Protein AF-A0A2E8LKM9-F1 (afdb_monomer_lite)

Sequence (229 aa):
TLMIPAVTPLLGLGDGGPPSAEARLAAQHLYGSGSLLEVFAFNAERFVGDAADVRILSYAPFFLLGVVIGRSGLLTRLTAERPRLLRLRWRLLGWGLAVQAGALGLAVAVPVAREAAPTLLNVGNGVLGLFYACVLTLAVERVGHAWWTDRLAAVGRLALTNYLLQTVVVTTALYGYGLGWYGRVDFLSGLGLSVVIFAAQVVASHWWVTRWGSGPVERLWRRLAYGTS

Radius of gyration: 20.87 Å; chains: 1; bounding box: 46×49×49 Å

pLDDT: mean 83.59, std 16.24, range [23.22, 97.25]

Secondary structure (DSSP, 8-state):
--SSTTTGGGS--SSS-S--HHHHHHHHHHHHH--HHHHHHHHHHHHHHHHH-GGGGGGHHHHHHHHHHHHTTHHHHHHHTHHHHHHHHHHHHHHHHHHHHHHHHHHHH-GGGGTTHHHHHHHHHHHHHHHHHHHHHHHHHHH-S-HHHHHHHHHHHTHHHHHHHHHHHHHHHHSTTTT--TTTS-HHHHHHHHHHHHHHHHHHHHHHHH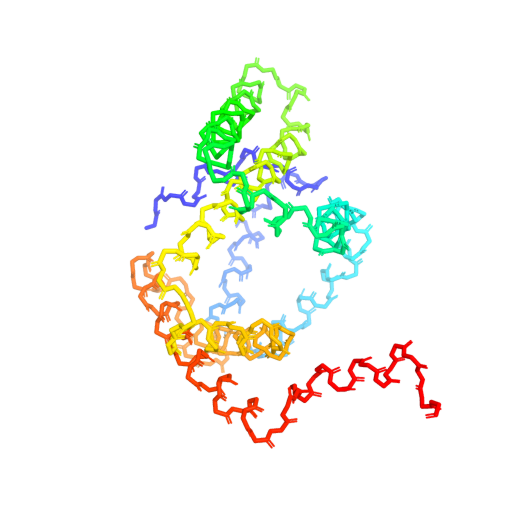HHSS-HHHHHHHHHHH---

Foldseek 3Di:
DPDPVVCVQLQPPDDDHPPPPVVVVVVLCCQQANAPVSPVVVVVVVCVVVVVPCVVVLCVVLVVVVVCCVVVCVLVVVVVVVVNLVVLLVVLVVVLVCLLVVLSVCVVPPVVSSNVSNSSNVVSVSSVVVSVVSVVSVVCVVVDPDPQVLLVVLCVLCVVVLVVVVCVVVSLCCGSNHVSCRVVADPVNVVVVVVVSVVVSSVVSSVCCVPPVHDPVVVVVCCVPVPDD

Structure (mmCIF, N/CA/C/O backbone):
data_AF-A0A2E8LKM9-F1
#
_entry.id   AF-A0A2E8LKM9-F1
#
loop_
_atom_site.group_PDB
_atom_site.id
_atom_site.type_symbol
_atom_site.label_atom_id
_atom_site.label_alt_id
_atom_site.label_comp_id
_atom_site.label_asym_id
_atom_site.label_entity_id
_atom_site.label_seq_id
_atom_site.pdbx_PDB_ins_code
_atom_site.Cartn_x
_atom_site.Cartn_y
_atom_site.Cartn_z
_atom_site.occupancy
_atom_site.B_iso_or_equiv
_atom_site.auth_seq_id
_atom_site.auth_comp_id
_atom_site.auth_asym_id
_atom_site.auth_atom_id
_atom_site.pdbx_PDB_model_num
ATOM 1 N N . THR A 1 1 ? 0.010 9.247 -21.298 1.00 36.41 1 THR A N 1
ATOM 2 C CA . THR A 1 1 ? 1.450 8.906 -21.370 1.00 36.41 1 THR A CA 1
ATOM 3 C C . THR A 1 1 ? 2.368 10.080 -21.003 1.00 36.41 1 THR A C 1
ATOM 5 O O . THR A 1 1 ? 3.402 10.237 -21.625 1.00 36.41 1 THR A O 1
ATOM 8 N N . LEU A 1 2 ? 2.055 10.914 -19.990 1.00 30.70 2 LEU A N 1
ATOM 9 C CA . LEU A 1 2 ? 2.827 12.160 -19.757 1.00 30.70 2 LEU A CA 1
ATOM 10 C C . LEU A 1 2 ? 3.250 12.490 -18.311 1.00 30.70 2 LEU A C 1
ATOM 12 O O . LEU A 1 2 ? 4.024 13.418 -18.138 1.00 30.70 2 LEU A O 1
ATOM 16 N N . MET A 1 3 ? 2.847 11.743 -17.277 1.00 23.22 3 MET A N 1
ATOM 17 C CA . MET A 1 3 ? 3.224 12.083 -15.883 1.00 23.22 3 MET A CA 1
ATOM 18 C C . MET A 1 3 ? 4.284 11.170 -15.248 1.00 23.22 3 MET A C 1
ATOM 20 O O . MET A 1 3 ? 4.939 11.567 -14.293 1.00 23.22 3 MET A O 1
ATOM 24 N N . ILE A 1 4 ? 4.516 9.973 -15.794 1.00 33.34 4 ILE A N 1
ATOM 25 C CA . ILE A 1 4 ? 5.574 9.071 -15.313 1.00 33.34 4 ILE A CA 1
ATOM 26 C C . ILE A 1 4 ? 6.981 9.457 -15.826 1.00 33.34 4 ILE A C 1
ATOM 28 O O . ILE A 1 4 ? 7.911 9.393 -15.024 1.00 33.34 4 ILE A O 1
ATOM 32 N N . PRO A 1 5 ? 7.196 9.928 -17.079 1.00 31.89 5 PRO A N 1
ATOM 33 C CA . PRO A 1 5 ? 8.557 10.138 -17.581 1.00 31.89 5 PRO A CA 1
ATOM 34 C C . PRO A 1 5 ? 9.278 11.361 -16.993 1.00 31.89 5 PRO A C 1
ATOM 36 O O . PRO A 1 5 ? 10.492 11.451 -17.139 1.00 31.89 5 PRO A O 1
ATOM 39 N N . ALA A 1 6 ? 8.580 12.275 -16.308 1.00 28.36 6 ALA A N 1
ATOM 40 C CA . ALA A 1 6 ? 9.197 13.469 -15.720 1.00 28.36 6 ALA A CA 1
ATOM 41 C C . ALA A 1 6 ? 9.840 13.219 -14.342 1.00 28.36 6 ALA A C 1
ATOM 43 O O . ALA A 1 6 ? 10.756 13.939 -13.958 1.00 28.36 6 ALA A O 1
ATOM 44 N N . VAL A 1 7 ? 9.400 12.191 -13.606 1.00 31.03 7 VAL A N 1
ATOM 45 C CA . VAL A 1 7 ? 9.893 11.914 -12.239 1.00 31.03 7 VAL A CA 1
ATOM 46 C C . VAL A 1 7 ? 10.944 10.800 -12.224 1.00 31.03 7 VAL A C 1
ATOM 48 O O . VAL A 1 7 ? 11.835 10.796 -11.379 1.00 31.03 7 VAL A O 1
ATOM 51 N N . THR A 1 8 ? 10.914 9.889 -13.202 1.00 37.81 8 THR A N 1
ATOM 52 C CA . THR A 1 8 ? 11.901 8.800 -13.322 1.00 37.81 8 THR A CA 1
ATOM 53 C C . THR A 1 8 ? 13.362 9.266 -13.457 1.00 37.81 8 THR A C 1
ATOM 55 O O . THR A 1 8 ? 14.220 8.608 -12.876 1.00 37.81 8 THR A O 1
ATOM 58 N N . PRO A 1 9 ? 13.692 10.377 -14.154 1.00 35.91 9 PRO A N 1
ATOM 59 C CA . PRO A 1 9 ? 15.070 10.871 -14.225 1.00 35.91 9 PRO A CA 1
ATOM 60 C C . PRO A 1 9 ? 15.572 11.444 -12.895 1.00 35.91 9 PRO A C 1
ATOM 62 O O . PRO A 1 9 ? 16.774 11.574 -12.701 1.00 35.91 9 PRO A O 1
ATOM 65 N N . LEU A 1 10 ? 14.658 11.808 -11.990 1.00 32.38 10 LEU A N 1
ATOM 66 C CA . LEU A 1 10 ? 14.975 12.545 -10.770 1.00 32.38 10 LEU A CA 1
ATOM 67 C C . LEU A 1 10 ? 15.219 11.641 -9.553 1.00 32.38 10 LEU A C 1
ATOM 69 O O . LEU A 1 10 ? 15.750 12.103 -8.550 1.00 32.38 10 LEU A O 1
ATOM 73 N N . LEU A 1 11 ? 14.812 10.369 -9.629 1.00 38.06 11 LEU A N 1
ATOM 74 C CA . LEU A 1 11 ? 14.822 9.443 -8.493 1.00 38.06 11 LEU A CA 1
ATOM 75 C C . LEU A 1 11 ? 16.011 8.481 -8.452 1.00 38.06 11 LEU A C 1
ATOM 77 O O . LEU A 1 11 ? 16.057 7.703 -7.508 1.00 38.06 11 LEU A O 1
ATOM 81 N N . GLY A 1 12 ? 16.943 8.543 -9.417 1.00 40.06 12 GLY A N 1
ATOM 82 C CA . GLY A 1 12 ? 18.284 7.930 -9.353 1.00 40.06 12 GLY A CA 1
ATOM 83 C C . GLY A 1 12 ? 18.392 6.661 -8.500 1.00 40.06 12 GLY A C 1
ATOM 84 O O . GLY A 1 12 ? 19.145 6.637 -7.531 1.00 40.06 12 GLY A O 1
ATOM 85 N N . LEU A 1 13 ? 17.581 5.639 -8.793 1.00 40.53 13 LEU A N 1
ATOM 86 C CA . LEU A 1 13 ? 17.562 4.412 -8.000 1.00 40.53 13 LEU A CA 1
ATOM 87 C C . LEU A 1 13 ? 18.707 3.504 -8.474 1.00 40.53 13 LEU A C 1
ATOM 89 O O . LEU A 1 13 ? 18.540 2.824 -9.479 1.00 40.53 13 LEU A O 1
ATOM 93 N N . GLY A 1 14 ? 19.814 3.515 -7.722 1.00 35.91 14 GLY A N 1
ATOM 94 C CA . GLY A 1 14 ? 20.882 2.502 -7.691 1.00 35.91 14 GLY A CA 1
ATOM 95 C C . GLY A 1 14 ? 21.823 2.470 -8.899 1.00 35.91 14 GLY A C 1
ATOM 96 O O . GLY A 1 14 ? 21.397 2.052 -9.964 1.00 35.91 14 GLY A O 1
ATOM 97 N N . ASP A 1 15 ? 23.080 2.887 -8.686 1.00 36.41 15 ASP A N 1
ATOM 98 C CA . ASP A 1 15 ? 24.385 2.679 -9.371 1.00 36.41 15 ASP A CA 1
ATOM 99 C C . ASP A 1 15 ? 24.516 2.489 -10.900 1.00 36.41 15 ASP A C 1
ATOM 101 O O . ASP A 1 15 ? 25.623 2.537 -11.435 1.00 36.41 15 ASP A O 1
ATOM 105 N N . GLY A 1 16 ? 23.438 2.357 -11.657 1.00 38.91 16 GLY A N 1
ATOM 106 C CA . GLY A 1 16 ? 23.409 2.490 -13.101 1.00 38.91 16 GLY A CA 1
ATOM 107 C C . GLY A 1 16 ? 22.715 3.796 -13.440 1.00 38.91 16 GLY A C 1
ATOM 108 O O . GLY A 1 16 ? 21.622 4.075 -12.946 1.00 38.91 16 GLY A O 1
ATOM 109 N N . GLY A 1 17 ? 23.304 4.594 -14.331 1.00 40.88 17 GLY A N 1
ATOM 110 C CA . GLY A 1 17 ? 22.544 5.631 -15.029 1.00 40.88 17 GLY A CA 1
ATOM 111 C C . GLY A 1 17 ? 21.214 5.072 -15.568 1.00 40.88 17 GLY A C 1
ATOM 112 O O . GLY A 1 17 ? 21.046 3.850 -15.642 1.00 40.88 17 GLY A O 1
ATOM 113 N N . PRO A 1 18 ? 20.251 5.936 -15.946 1.00 49.53 18 PRO A N 1
ATOM 114 C CA . PRO A 1 18 ? 18.959 5.477 -16.449 1.00 49.53 18 PRO A CA 1
ATOM 115 C C . PRO A 1 18 ? 19.195 4.349 -17.460 1.00 49.53 18 PRO A C 1
ATOM 117 O O . PRO A 1 18 ? 20.047 4.537 -18.335 1.00 49.53 18 PRO A O 1
ATOM 120 N N . PRO A 1 19 ? 18.522 3.185 -17.324 1.00 57.41 19 PRO A N 1
ATOM 121 C CA . PRO A 1 19 ? 18.774 2.040 -18.189 1.00 57.41 19 PRO A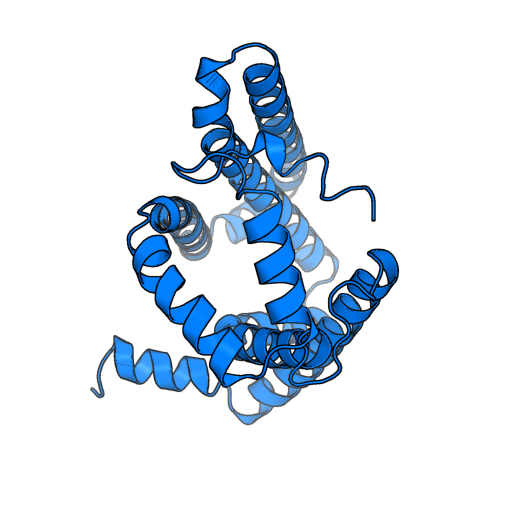 CA 1
ATOM 122 C C . PRO A 1 19 ? 18.816 2.526 -19.632 1.00 57.41 19 PRO A C 1
ATOM 124 O O . PRO A 1 19 ? 17.980 3.361 -20.009 1.00 57.41 19 PRO A O 1
ATOM 127 N N . SER A 1 20 ? 19.816 2.068 -20.395 1.00 66.56 20 SER A N 1
ATOM 128 C CA . SER A 1 20 ? 20.002 2.503 -21.780 1.00 66.56 20 SER A CA 1
ATOM 129 C C . SER A 1 20 ? 18.659 2.445 -22.509 1.00 66.56 20 SER A C 1
ATOM 131 O O . SER A 1 20 ? 17.806 1.604 -22.201 1.00 66.56 20 SER A O 1
ATOM 133 N N . ALA A 1 21 ? 18.420 3.370 -23.441 1.00 71.44 21 ALA A N 1
ATOM 134 C CA . ALA A 1 21 ? 17.157 3.399 -24.181 1.00 71.44 21 ALA A CA 1
ATOM 135 C C . ALA A 1 21 ? 16.821 2.006 -24.753 1.00 71.44 21 ALA A C 1
ATOM 137 O O . ALA A 1 21 ? 15.680 1.559 -24.672 1.00 71.44 21 ALA A O 1
ATOM 138 N N . GLU A 1 22 ? 17.849 1.278 -25.186 1.00 73.19 22 GLU A N 1
ATOM 139 C CA . GLU A 1 22 ? 17.794 -0.120 -25.611 1.00 73.19 22 GLU A CA 1
ATOM 140 C C . GLU A 1 22 ? 17.322 -1.082 -24.512 1.00 73.19 22 GLU A C 1
ATOM 142 O O . GLU A 1 22 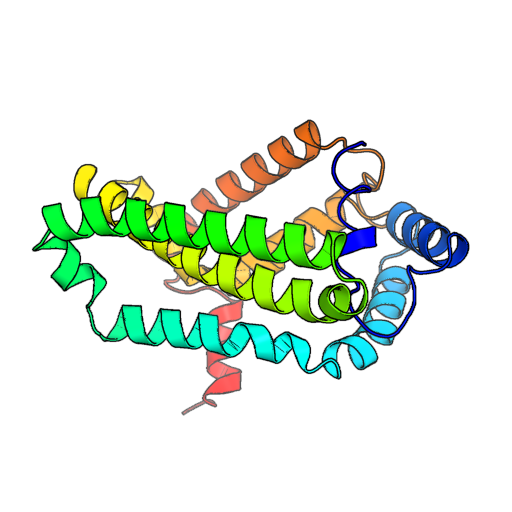? 16.390 -1.845 -24.742 1.00 73.19 22 GLU A O 1
ATOM 147 N N . ALA A 1 23 ? 17.881 -1.022 -23.298 1.00 73.50 23 ALA A N 1
ATOM 148 C CA . ALA A 1 23 ? 17.447 -1.867 -22.183 1.00 73.50 23 ALA A CA 1
ATOM 149 C C . ALA A 1 23 ? 15.981 -1.608 -21.787 1.00 73.50 23 ALA A C 1
ATOM 151 O O . ALA A 1 23 ? 15.254 -2.538 -21.429 1.00 73.50 23 ALA A O 1
ATOM 152 N N . ARG A 1 24 ? 15.518 -0.353 -21.881 1.00 74.44 24 ARG A N 1
ATOM 153 C CA . ARG A 1 24 ? 14.112 0.009 -21.618 1.00 74.44 24 ARG A CA 1
ATOM 154 C C . ARG A 1 24 ? 13.186 -0.544 -22.696 1.00 74.44 24 ARG A C 1
ATOM 156 O O . ARG A 1 24 ? 12.136 -1.084 -22.359 1.00 74.44 24 ARG A O 1
ATOM 163 N N . LEU A 1 25 ? 13.579 -0.438 -23.963 1.00 77.44 25 LEU A N 1
ATOM 164 C CA . LEU A 1 25 ? 12.824 -0.978 -25.095 1.00 77.44 25 LEU A CA 1
ATOM 165 C C . LEU A 1 25 ? 12.770 -2.509 -25.057 1.00 77.44 25 LEU A C 1
ATOM 167 O O . LEU A 1 25 ? 11.698 -3.082 -25.236 1.00 77.44 25 LEU A O 1
ATOM 171 N N . ALA A 1 26 ? 13.887 -3.168 -24.741 1.00 81.06 26 ALA A N 1
ATOM 172 C CA . ALA A 1 26 ? 13.950 -4.618 -24.578 1.00 81.06 26 ALA A CA 1
ATOM 173 C C . ALA A 1 26 ? 13.018 -5.102 -23.455 1.00 81.06 26 ALA A C 1
ATOM 175 O O . ALA A 1 26 ? 12.239 -6.030 -23.660 1.00 81.06 26 ALA A O 1
ATOM 176 N N . ALA A 1 27 ? 13.020 -4.427 -22.299 1.00 81.12 27 ALA A N 1
ATOM 177 C CA . ALA A 1 27 ? 12.107 -4.745 -21.202 1.00 81.12 27 ALA A CA 1
ATOM 178 C C . ALA A 1 27 ? 10.635 -4.513 -21.584 1.00 81.12 27 ALA A C 1
ATOM 180 O O . ALA A 1 27 ? 9.781 -5.342 -21.281 1.00 81.12 27 ALA A O 1
ATOM 181 N N . GLN A 1 28 ? 10.321 -3.412 -22.275 1.00 83.50 28 GLN A N 1
ATOM 182 C CA . GLN A 1 28 ? 8.957 -3.142 -22.743 1.00 83.50 28 GLN A CA 1
ATOM 183 C C . GLN A 1 28 ? 8.465 -4.205 -23.729 1.00 83.50 28 GLN A C 1
ATOM 185 O O . GLN A 1 28 ? 7.320 -4.646 -23.631 1.00 83.50 28 GLN A O 1
ATOM 190 N N . HIS A 1 29 ? 9.327 -4.634 -24.652 1.00 85.62 29 HIS A N 1
ATOM 191 C CA . HIS A 1 29 ? 9.009 -5.688 -25.609 1.00 85.62 29 HIS A CA 1
ATOM 192 C C . HIS A 1 29 ? 8.776 -7.029 -24.900 1.00 85.62 29 HIS A C 1
ATOM 194 O O . HIS A 1 29 ? 7.767 -7.692 -25.156 1.00 85.62 29 HIS A O 1
ATOM 200 N N . LEU A 1 30 ? 9.646 -7.376 -23.947 1.00 89.12 30 LEU A N 1
ATOM 201 C CA . LEU A 1 30 ? 9.518 -8.583 -23.138 1.00 89.12 30 LEU A CA 1
ATOM 202 C C . LEU A 1 30 ? 8.213 -8.597 -22.332 1.00 89.12 30 LEU A C 1
ATOM 204 O O . LEU A 1 30 ? 7.475 -9.573 -22.382 1.00 89.12 30 LEU A O 1
ATOM 208 N N . TYR A 1 31 ? 7.872 -7.514 -21.630 1.00 88.25 31 TYR A N 1
ATOM 209 C CA . TYR A 1 31 ? 6.611 -7.460 -20.886 1.00 88.25 31 TYR A CA 1
ATOM 210 C C . TYR A 1 31 ? 5.383 -7.445 -21.801 1.00 88.25 31 TYR A C 1
ATOM 212 O O . TYR A 1 31 ? 4.342 -7.977 -21.424 1.00 88.25 31 TYR A O 1
ATOM 220 N N . GLY A 1 32 ? 5.482 -6.859 -22.996 1.00 88.44 32 GLY A N 1
ATOM 221 C CA . GLY A 1 32 ? 4.365 -6.763 -23.936 1.00 88.44 32 GLY A CA 1
ATOM 222 C C . GLY A 1 32 ? 4.079 -8.030 -24.741 1.00 88.44 32 GLY A C 1
ATOM 223 O O . GLY A 1 32 ? 2.933 -8.237 -25.133 1.00 88.44 32 GLY A O 1
ATOM 224 N N . SER A 1 33 ? 5.085 -8.869 -24.991 1.00 89.81 33 SER A N 1
ATOM 225 C CA . SER A 1 33 ? 4.969 -10.011 -25.917 1.00 89.81 33 SER A CA 1
ATOM 226 C C . SER A 1 33 ? 5.623 -11.306 -25.436 1.00 89.81 33 SER A C 1
ATOM 228 O O . SER A 1 33 ? 5.382 -12.357 -26.023 1.00 89.81 33 SER A O 1
ATOM 230 N N . GLY A 1 34 ? 6.427 -11.244 -24.375 1.00 90.88 34 GLY A N 1
ATOM 231 C CA . GLY A 1 34 ? 7.143 -12.393 -23.846 1.00 90.88 34 GLY A CA 1
ATOM 232 C C . GLY A 1 34 ? 6.224 -13.412 -23.183 1.00 90.88 34 GLY A C 1
ATOM 233 O O . GLY A 1 34 ? 5.165 -13.093 -22.630 1.00 90.88 34 GLY A O 1
ATOM 234 N N . SER A 1 35 ? 6.677 -14.657 -23.210 1.00 93.44 35 SER A N 1
ATOM 235 C CA . SER A 1 35 ? 6.081 -15.767 -22.480 1.00 93.44 35 SER A CA 1
ATOM 236 C C . SER A 1 35 ? 6.276 -15.616 -20.968 1.00 93.44 35 SER A C 1
ATOM 238 O O . SER A 1 35 ? 7.137 -14.878 -20.480 1.00 93.44 35 SER A O 1
ATOM 240 N N . LEU A 1 36 ? 5.484 -16.363 -20.193 1.00 91.44 36 LEU A N 1
ATOM 241 C CA . LEU A 1 36 ? 5.584 -16.363 -18.733 1.00 91.44 36 LEU A CA 1
ATOM 242 C C . LEU A 1 36 ? 6.995 -16.734 -18.264 1.00 91.44 36 LEU A C 1
ATOM 244 O O . LEU A 1 36 ? 7.515 -16.098 -17.349 1.00 91.44 36 LEU A O 1
ATOM 248 N N . LEU A 1 37 ? 7.614 -17.735 -18.897 1.00 93.19 37 LEU A N 1
ATOM 249 C CA . LEU A 1 37 ? 8.938 -18.213 -18.513 1.00 93.19 37 LEU A CA 1
ATOM 250 C C . LEU A 1 37 ? 10.025 -17.174 -18.801 1.00 93.19 37 LEU A C 1
ATOM 252 O O . LEU A 1 37 ? 10.901 -16.983 -17.966 1.00 93.19 37 LEU A O 1
ATOM 256 N N . GLU A 1 38 ? 9.947 -16.471 -19.931 1.00 90.31 38 GLU A N 1
ATOM 257 C CA . GLU A 1 38 ? 10.909 -15.416 -20.273 1.00 90.31 38 GLU A CA 1
ATOM 258 C C . GLU A 1 38 ? 10.803 -14.233 -19.305 1.00 90.31 38 GLU A C 1
ATOM 260 O O . GLU A 1 38 ? 11.815 -13.752 -18.798 1.00 90.31 38 GLU A O 1
ATOM 265 N N . VAL A 1 39 ? 9.579 -13.804 -18.975 1.00 89.50 39 VAL A N 1
ATOM 266 C CA . VAL A 1 39 ? 9.351 -12.748 -17.978 1.00 89.50 39 VAL A CA 1
ATOM 267 C C . VAL A 1 39 ? 9.826 -13.188 -16.591 1.00 89.50 39 VAL A C 1
ATOM 269 O O . VAL A 1 39 ? 10.422 -12.398 -15.858 1.00 89.50 39 VAL A O 1
ATOM 272 N N . PHE A 1 40 ? 9.573 -14.441 -16.211 1.00 89.56 40 PHE A N 1
ATOM 273 C CA . PHE A 1 40 ? 10.026 -14.980 -14.933 1.00 89.56 40 PHE A CA 1
ATOM 274 C C . PHE A 1 40 ? 11.552 -15.053 -14.858 1.00 89.56 40 PHE A C 1
ATOM 276 O O . PHE A 1 40 ? 12.118 -14.573 -13.882 1.00 89.56 40 PHE A O 1
ATOM 283 N N . ALA A 1 41 ? 12.216 -15.593 -15.882 1.00 87.81 41 ALA A N 1
ATOM 284 C CA . ALA A 1 41 ? 13.672 -15.696 -15.942 1.00 87.81 41 ALA A CA 1
ATOM 285 C C . ALA A 1 41 ? 14.333 -14.313 -15.865 1.00 87.81 41 ALA A C 1
ATOM 287 O O . ALA A 1 41 ? 15.224 -14.102 -15.045 1.00 87.81 41 ALA A O 1
ATOM 288 N N . PHE A 1 42 ? 13.819 -13.349 -16.632 1.00 85.44 42 PHE A N 1
ATOM 289 C CA . PHE A 1 42 ? 14.284 -11.963 -16.606 1.00 85.44 42 PHE A CA 1
ATOM 290 C C . PHE A 1 42 ? 14.147 -11.308 -15.225 1.00 85.44 42 PHE A C 1
ATOM 292 O O . PHE A 1 42 ? 15.047 -10.595 -14.776 1.00 85.44 42 PHE A O 1
ATOM 299 N N . ASN A 1 43 ? 13.027 -11.547 -14.537 1.00 85.31 43 ASN A N 1
ATOM 300 C CA . ASN A 1 43 ? 12.814 -11.035 -13.184 1.00 85.31 43 ASN A CA 1
ATOM 301 C C . ASN A 1 43 ? 13.674 -11.764 -12.149 1.00 85.31 43 ASN A C 1
ATOM 303 O O . ASN A 1 43 ? 14.157 -11.126 -11.224 1.00 85.31 43 ASN A O 1
ATOM 307 N N . ALA A 1 44 ? 13.876 -13.075 -12.288 1.00 84.56 44 ALA A N 1
ATOM 308 C CA . ALA A 1 44 ? 14.671 -13.878 -11.363 1.00 84.56 44 ALA A CA 1
ATOM 309 C C . ALA A 1 44 ? 16.158 -13.495 -11.401 1.00 84.56 44 ALA A C 1
ATOM 311 O O . ALA A 1 44 ? 16.787 -13.380 -10.352 1.00 84.56 44 ALA A O 1
ATOM 312 N N . GLU A 1 45 ? 16.700 -13.239 -12.594 1.00 81.75 45 GLU A N 1
ATOM 313 C CA . GLU A 1 45 ? 18.075 -12.765 -12.772 1.00 81.75 45 GLU A CA 1
ATOM 314 C C . GLU A 1 45 ? 18.293 -11.408 -12.087 1.00 81.75 45 GLU A C 1
ATOM 316 O O . GLU A 1 45 ? 19.269 -11.216 -11.361 1.00 81.75 45 GLU A O 1
ATOM 321 N N . ARG A 1 46 ? 17.334 -10.485 -12.238 1.00 76.00 46 ARG A N 1
ATOM 322 C CA . ARG A 1 46 ? 17.360 -9.183 -11.555 1.00 76.00 46 ARG A CA 1
ATOM 323 C C . ARG A 1 46 ? 17.119 -9.280 -10.059 1.00 76.00 46 ARG A C 1
ATOM 325 O O . ARG A 1 46 ? 17.733 -8.535 -9.305 1.00 76.00 46 ARG A O 1
ATOM 332 N N . PHE A 1 47 ? 16.268 -10.207 -9.626 1.00 74.81 47 PHE A N 1
ATOM 333 C CA . PHE A 1 47 ? 15.890 -10.344 -8.227 1.00 74.81 47 PHE A CA 1
ATOM 334 C C . PHE A 1 47 ? 17.103 -10.555 -7.325 1.00 74.81 47 PHE A C 1
ATOM 336 O O . PHE A 1 47 ? 17.121 -10.016 -6.232 1.00 74.81 47 PHE A O 1
ATOM 343 N N . VAL A 1 48 ? 18.131 -11.289 -7.762 1.00 67.81 48 VAL A N 1
ATOM 344 C CA . VAL A 1 48 ? 19.343 -11.496 -6.949 1.00 67.81 48 VAL A CA 1
ATOM 345 C C . VAL A 1 48 ? 20.108 -10.185 -6.733 1.00 67.81 48 VAL A C 1
ATOM 347 O O . VAL A 1 48 ? 20.553 -9.920 -5.618 1.00 67.81 48 VAL A O 1
ATOM 350 N N . GLY A 1 49 ? 20.222 -9.348 -7.769 1.00 67.06 49 GLY A N 1
ATOM 351 C CA . GLY A 1 49 ? 20.841 -8.023 -7.666 1.00 67.06 49 GLY A CA 1
ATOM 352 C C . GLY A 1 49 ? 20.002 -7.050 -6.836 1.00 67.06 49 GLY A C 1
ATOM 353 O O . GLY A 1 49 ? 20.522 -6.402 -5.932 1.00 67.06 49 GLY A O 1
ATOM 354 N N . ASP A 1 50 ? 18.692 -7.015 -7.077 1.00 66.94 50 ASP A N 1
ATOM 355 C CA . ASP A 1 50 ? 17.757 -6.144 -6.360 1.00 66.94 50 ASP A CA 1
ATOM 356 C C . ASP A 1 50 ? 17.570 -6.572 -4.892 1.00 66.94 50 ASP A C 1
ATOM 358 O O . ASP A 1 50 ? 17.393 -5.734 -4.014 1.00 66.94 50 ASP A O 1
ATOM 362 N N . ALA A 1 51 ? 17.625 -7.871 -4.586 1.00 63.56 51 ALA A N 1
ATOM 363 C CA . ALA A 1 51 ? 17.531 -8.384 -3.218 1.00 63.56 51 ALA A CA 1
ATOM 364 C C . ALA A 1 51 ? 18.805 -8.115 -2.406 1.00 63.56 51 ALA A C 1
ATOM 366 O O . ALA A 1 51 ? 18.736 -8.026 -1.179 1.00 63.56 51 ALA A O 1
ATOM 367 N N . ALA A 1 52 ? 19.954 -7.973 -3.074 1.00 63.38 52 ALA A N 1
ATOM 368 C CA . ALA A 1 52 ? 21.187 -7.499 -2.455 1.00 63.38 52 ALA A CA 1
ATOM 369 C C . ALA A 1 52 ? 21.171 -5.976 -2.207 1.00 63.38 52 ALA A C 1
ATOM 371 O O . ALA A 1 52 ? 21.983 -5.486 -1.417 1.00 63.38 52 ALA A O 1
ATOM 372 N N . ASP A 1 53 ? 20.235 -5.231 -2.815 1.00 67.38 53 ASP A N 1
ATOM 373 C CA . ASP A 1 53 ? 20.033 -3.811 -2.532 1.00 67.38 53 ASP A CA 1
ATOM 374 C C . ASP A 1 53 ? 19.435 -3.634 -1.123 1.00 67.38 53 ASP A C 1
ATOM 376 O O . ASP A 1 53 ? 18.232 -3.761 -0.862 1.00 67.38 53 ASP A O 1
ATOM 380 N N . VAL A 1 54 ? 20.310 -3.277 -0.181 1.00 66.31 54 VAL A N 1
ATOM 381 C CA . VAL A 1 54 ? 19.973 -2.939 1.210 1.00 66.31 54 VAL A CA 1
ATOM 382 C C . VAL A 1 54 ? 18.951 -1.807 1.331 1.00 66.31 54 VAL A C 1
ATOM 384 O O . VAL A 1 54 ? 18.373 -1.626 2.405 1.00 66.31 54 VAL A O 1
ATOM 387 N N . ARG A 1 55 ? 18.635 -1.073 0.256 1.00 67.19 55 ARG A N 1
ATOM 388 C CA . ARG A 1 55 ? 17.543 -0.092 0.252 1.00 67.19 55 ARG A CA 1
ATOM 389 C C . ARG A 1 55 ? 16.185 -0.703 0.568 1.00 67.19 55 ARG A C 1
ATOM 391 O O . ARG A 1 55 ? 15.336 0.026 1.079 1.00 67.19 55 ARG A O 1
ATOM 398 N N . ILE A 1 56 ? 15.960 -2.007 0.397 1.00 67.12 56 ILE A N 1
ATOM 399 C CA . ILE A 1 56 ? 14.714 -2.627 0.880 1.00 67.12 56 ILE A CA 1
ATOM 400 C C . ILE A 1 56 ? 14.570 -2.512 2.409 1.00 67.12 56 ILE A C 1
ATOM 402 O O . ILE A 1 56 ? 13.467 -2.320 2.928 1.00 67.12 56 ILE A O 1
ATOM 406 N N . LEU A 1 57 ? 15.692 -2.509 3.138 1.00 72.88 57 LEU A N 1
ATOM 407 C CA . LEU A 1 57 ? 15.726 -2.302 4.586 1.00 72.88 57 LEU A CA 1
ATOM 408 C C . LEU A 1 57 ? 15.380 -0.859 4.970 1.00 72.88 57 LEU A C 1
ATOM 410 O O . LEU A 1 57 ? 14.962 -0.630 6.103 1.00 72.88 57 LEU A O 1
ATOM 414 N N . SER A 1 58 ? 15.455 0.106 4.042 1.00 74.38 58 SER A N 1
ATOM 415 C CA . SER A 1 58 ? 15.033 1.489 4.317 1.00 74.38 58 SER A CA 1
ATOM 416 C C . SER A 1 58 ? 13.532 1.607 4.618 1.00 74.38 58 SER A C 1
ATOM 418 O O . SER A 1 58 ? 13.108 2.578 5.245 1.00 74.38 58 SER A O 1
ATOM 420 N N . TYR A 1 59 ? 12.728 0.597 4.255 1.00 77.69 59 TYR A N 1
ATOM 421 C CA . TYR A 1 59 ? 11.306 0.537 4.595 1.00 77.69 59 TYR A CA 1
ATOM 422 C C . TYR A 1 59 ? 11.016 -0.077 5.972 1.00 77.69 59 TYR A C 1
ATOM 424 O O . TYR A 1 59 ? 9.957 0.186 6.553 1.00 77.69 59 TYR A O 1
ATOM 432 N N . ALA A 1 60 ? 11.949 -0.856 6.531 1.00 84.12 60 ALA A N 1
ATOM 433 C CA . ALA A 1 60 ? 11.758 -1.538 7.810 1.00 84.12 60 ALA A CA 1
ATOM 434 C C . ALA A 1 60 ? 11.472 -0.572 8.981 1.00 84.12 60 ALA A C 1
ATOM 436 O O . ALA A 1 60 ? 10.543 -0.849 9.744 1.00 84.12 60 ALA A O 1
ATOM 437 N N . PRO A 1 61 ? 12.148 0.590 9.118 1.00 85.31 61 PRO A N 1
ATOM 438 C CA . PRO A 1 61 ? 11.826 1.563 10.161 1.00 85.31 61 PRO A CA 1
ATOM 439 C C . PRO A 1 61 ? 10.380 2.063 10.107 1.00 85.31 61 PRO A C 1
ATOM 441 O O . PRO A 1 61 ? 9.753 2.209 11.153 1.00 85.31 61 PRO A O 1
ATOM 444 N N . PHE A 1 62 ? 9.815 2.284 8.914 1.00 85.38 62 PHE A N 1
ATOM 445 C CA . PHE A 1 62 ? 8.424 2.734 8.776 1.00 85.38 62 PHE A CA 1
ATOM 446 C C . PHE A 1 62 ? 7.433 1.642 9.180 1.00 85.38 62 PHE A C 1
ATOM 448 O O . PHE A 1 62 ? 6.441 1.927 9.854 1.00 85.38 62 PHE A O 1
ATOM 455 N N . PHE A 1 63 ? 7.722 0.388 8.827 1.00 85.69 63 PHE A N 1
ATOM 456 C CA . PHE A 1 63 ? 6.935 -0.754 9.283 1.00 85.69 63 PHE A CA 1
ATOM 457 C C . PHE A 1 63 ? 6.973 -0.882 10.813 1.00 85.69 63 PHE A C 1
ATOM 459 O O . PHE A 1 63 ? 5.925 -0.957 11.457 1.00 85.69 63 PHE A O 1
ATOM 466 N N . LEU A 1 64 ? 8.169 -0.831 11.410 1.00 89.69 64 LEU A N 1
ATOM 467 C CA . LEU A 1 64 ? 8.352 -0.892 12.863 1.00 89.69 64 LEU A CA 1
ATOM 468 C C . LEU A 1 64 ? 7.671 0.281 13.574 1.00 89.69 64 LEU A C 1
ATOM 470 O O . LEU A 1 64 ? 7.014 0.075 14.592 1.00 89.69 64 LEU A O 1
ATOM 474 N N . LEU A 1 65 ? 7.761 1.492 13.020 1.00 89.00 65 LEU A N 1
ATOM 475 C CA . LEU A 1 65 ? 7.057 2.665 13.532 1.00 89.00 65 LEU A CA 1
ATOM 476 C C . LEU A 1 65 ? 5.542 2.429 13.550 1.00 89.00 65 LEU A C 1
ATOM 478 O O . LEU A 1 65 ? 4.892 2.696 14.560 1.00 89.00 65 LEU A O 1
ATOM 482 N N . GLY A 1 66 ? 4.987 1.870 12.472 1.00 87.94 66 GLY A N 1
ATOM 483 C CA . GLY A 1 66 ? 3.582 1.468 12.412 1.00 87.94 66 GLY A CA 1
ATOM 484 C C . GLY A 1 66 ? 3.211 0.461 13.507 1.00 87.94 66 GLY A C 1
ATOM 485 O O . GLY A 1 66 ? 2.207 0.646 14.196 1.00 87.94 66 GLY A O 1
ATOM 486 N N . VAL A 1 67 ? 4.048 -0.558 13.732 1.00 88.69 67 VAL A N 1
ATOM 487 C CA . VAL A 1 67 ? 3.853 -1.551 14.805 1.00 88.69 67 VAL A CA 1
ATOM 488 C C . VAL A 1 67 ? 3.889 -0.896 16.188 1.00 88.69 67 VAL A C 1
ATOM 490 O O . VAL A 1 67 ? 3.016 -1.168 17.011 1.00 88.69 67 VAL A O 1
ATOM 493 N N . VAL A 1 68 ? 4.853 -0.012 16.454 1.00 91.06 68 VAL A N 1
ATOM 494 C CA . VAL A 1 68 ? 4.973 0.703 17.736 1.00 91.06 68 VAL A CA 1
ATOM 495 C C . VAL A 1 68 ? 3.758 1.600 17.978 1.00 91.06 68 VAL A C 1
ATOM 497 O O . VAL A 1 68 ? 3.180 1.582 19.067 1.00 91.06 68 VAL A O 1
ATOM 500 N N . ILE A 1 69 ? 3.307 2.345 16.967 1.00 88.56 69 ILE A N 1
ATOM 501 C CA . ILE A 1 69 ? 2.105 3.187 17.060 1.00 88.56 69 ILE A CA 1
ATOM 502 C C . ILE A 1 69 ? 0.858 2.331 17.316 1.00 88.56 69 ILE A C 1
ATOM 504 O O . ILE A 1 69 ? 0.055 2.670 18.187 1.00 88.56 69 ILE A O 1
ATOM 508 N N . GLY A 1 70 ? 0.720 1.203 16.616 1.00 85.25 70 GLY A N 1
ATOM 509 C CA . GLY A 1 70 ? -0.389 0.271 16.812 1.00 85.25 70 GLY A CA 1
ATOM 510 C C . GLY A 1 70 ? -0.407 -0.345 18.214 1.00 85.25 70 GLY A C 1
ATOM 511 O O . GLY A 1 70 ? -1.447 -0.362 18.868 1.00 85.25 70 GLY A O 1
ATOM 512 N N . ARG A 1 71 ? 0.748 -0.802 18.716 1.00 88.12 71 ARG A N 1
ATOM 513 C CA . ARG A 1 71 ? 0.858 -1.467 20.029 1.00 88.12 71 ARG A CA 1
ATOM 514 C C . ARG A 1 71 ? 0.817 -0.509 21.216 1.00 88.12 71 ARG A C 1
ATOM 516 O O . ARG A 1 71 ? 0.381 -0.906 22.289 1.00 88.12 71 ARG A O 1
ATOM 523 N N . SER A 1 72 ? 1.251 0.739 21.045 1.00 89.25 72 SER A N 1
ATOM 524 C CA . SER A 1 72 ? 1.223 1.754 22.111 1.00 89.25 72 SER A CA 1
ATOM 525 C C . SER A 1 72 ? -0.190 2.250 22.443 1.00 89.25 72 SER A C 1
ATOM 527 O O . SER A 1 72 ? -0.379 2.945 23.444 1.00 89.25 72 SER A O 1
ATOM 529 N N . GLY A 1 73 ? -1.183 1.935 21.601 1.00 85.31 73 GLY A N 1
ATOM 530 C CA . GLY A 1 73 ? -2.533 2.487 21.715 1.00 85.31 73 GLY A CA 1
ATOM 531 C C . GLY A 1 73 ? -2.566 4.004 21.515 1.00 85.31 73 GLY A C 1
ATOM 532 O O . GLY A 1 73 ? -3.527 4.655 21.924 1.00 85.31 73 GLY A O 1
ATOM 533 N N . LEU A 1 74 ? -1.518 4.584 20.912 1.00 85.56 74 LEU A N 1
ATOM 534 C CA . LEU A 1 74 ? -1.381 6.028 20.727 1.00 85.56 74 LEU A CA 1
ATOM 535 C C . LEU A 1 74 ? -2.580 6.605 19.973 1.00 85.56 74 LEU A C 1
ATOM 537 O O . LEU A 1 74 ? -3.127 7.620 20.393 1.00 85.56 74 LEU A O 1
ATOM 541 N N . LEU A 1 75 ? -3.022 5.944 18.901 1.00 81.62 75 LEU A N 1
ATOM 542 C CA . LEU A 1 75 ? -4.186 6.386 18.131 1.00 81.62 75 LEU A CA 1
ATOM 543 C C . LEU A 1 75 ? -5.472 6.324 18.960 1.00 81.62 75 LEU A C 1
ATOM 545 O O . LEU A 1 75 ? -6.251 7.271 18.928 1.00 81.62 75 LEU A O 1
ATOM 549 N N . THR A 1 76 ? -5.660 5.286 19.776 1.00 83.62 76 THR A N 1
ATOM 550 C CA . THR A 1 76 ? -6.803 5.179 20.695 1.00 83.62 76 THR A CA 1
ATOM 551 C C . THR A 1 76 ? -6.815 6.332 21.704 1.00 83.62 76 THR A C 1
ATOM 553 O O . THR A 1 76 ? -7.841 6.980 21.890 1.00 83.62 76 THR A O 1
ATOM 556 N N . ARG A 1 77 ? -5.656 6.662 22.295 1.00 84.69 77 ARG A N 1
ATOM 557 C CA . ARG A 1 77 ? -5.510 7.802 23.221 1.00 84.69 77 ARG A CA 1
ATOM 558 C C . ARG A 1 77 ? -5.741 9.149 22.528 1.00 84.69 77 ARG A C 1
ATOM 560 O O . ARG A 1 77 ? -6.427 10.007 23.066 1.00 84.69 77 ARG A O 1
ATOM 567 N N . LEU A 1 78 ? -5.204 9.335 21.321 1.00 82.75 78 LEU A N 1
ATOM 568 C CA . LEU A 1 78 ? -5.388 10.564 20.538 1.00 82.75 78 LEU A CA 1
ATOM 569 C C . LEU A 1 78 ? -6.826 10.746 20.049 1.00 82.75 78 LEU A C 1
ATOM 571 O O . LEU A 1 78 ? -7.254 11.881 19.862 1.00 82.75 78 LEU A O 1
ATOM 575 N N . THR A 1 79 ? -7.565 9.653 19.858 1.00 82.94 79 THR A N 1
ATOM 576 C CA . THR A 1 79 ? -8.994 9.704 19.525 1.00 82.94 79 THR A CA 1
ATOM 577 C C . THR A 1 79 ? -9.795 10.261 20.705 1.00 82.94 79 THR A C 1
ATOM 579 O O . THR A 1 79 ? -10.662 11.105 20.503 1.00 82.94 79 THR A O 1
ATOM 582 N N . ALA A 1 80 ? -9.432 9.913 21.948 1.00 85.94 80 ALA A N 1
ATOM 583 C CA . ALA A 1 80 ? -10.011 10.543 23.140 1.00 85.94 80 ALA A CA 1
ATOM 584 C C . ALA A 1 80 ? -9.705 12.057 23.217 1.00 85.94 80 ALA A C 1
ATOM 586 O O . ALA A 1 80 ? -10.530 12.839 23.683 1.00 85.94 80 ALA A O 1
ATOM 587 N N . GLU A 1 81 ? -8.560 12.500 22.686 1.00 89.00 81 GLU A N 1
ATOM 588 C CA . GLU A 1 81 ? -8.194 13.915 22.528 1.00 89.00 81 GLU A CA 1
ATOM 589 C C . GLU A 1 81 ? -8.457 14.440 21.102 1.00 89.00 81 GLU A C 1
ATOM 591 O O . GLU A 1 81 ? -7.589 15.050 20.465 1.00 89.00 81 GLU A O 1
ATOM 596 N N . ARG A 1 82 ? -9.674 14.253 20.583 1.00 87.62 82 ARG A N 1
ATOM 597 C CA . ARG A 1 82 ? -10.052 14.617 19.204 1.00 87.62 82 ARG A CA 1
ATOM 598 C C . ARG A 1 82 ? -9.550 15.993 18.709 1.00 87.62 82 ARG A C 1
ATOM 600 O O . ARG A 1 82 ? -9.040 16.061 17.584 1.00 87.62 82 ARG A O 1
ATOM 607 N N . PRO A 1 83 ? -9.604 17.101 19.487 1.00 90.75 83 PRO A N 1
ATOM 608 C CA . PRO A 1 83 ? -9.065 18.394 19.045 1.00 90.75 83 PRO A CA 1
ATOM 609 C C . PRO A 1 83 ? -7.558 18.366 18.757 1.00 90.75 83 PRO A C 1
ATOM 611 O O . PRO A 1 83 ? -7.076 19.059 17.858 1.00 90.75 83 PRO A O 1
ATOM 614 N N . ARG A 1 84 ? -6.791 17.560 19.498 1.00 89.94 84 ARG A N 1
ATOM 615 C CA . ARG A 1 84 ? -5.356 17.376 19.272 1.00 89.94 84 ARG A CA 1
ATOM 616 C C . ARG A 1 84 ? -5.103 16.622 17.975 1.00 89.94 84 ARG A C 1
ATOM 618 O O . ARG A 1 84 ? -4.252 17.059 17.205 1.00 89.94 84 ARG A O 1
ATOM 625 N N . LEU A 1 85 ? -5.872 15.570 17.698 1.00 90.50 85 LEU A N 1
ATOM 626 C CA . LEU A 1 85 ? -5.772 14.801 16.455 1.00 90.50 85 LEU A CA 1
ATOM 627 C C . LEU A 1 85 ? -6.102 15.661 15.217 1.00 90.50 85 LEU A C 1
ATOM 629 O O . LEU A 1 85 ? -5.373 15.635 14.223 1.00 90.50 85 LEU A O 1
ATOM 633 N N . LEU A 1 86 ? -7.132 16.512 15.307 1.00 92.00 86 LEU A N 1
ATOM 634 C CA . LEU A 1 86 ? -7.500 17.470 14.253 1.00 92.00 86 LEU A CA 1
ATOM 635 C C . LEU A 1 86 ? -6.422 18.523 13.969 1.00 92.00 86 LEU A C 1
ATOM 637 O O . LEU A 1 86 ? -6.289 18.958 12.825 1.00 92.00 86 LEU A O 1
ATOM 641 N N . ARG A 1 87 ? -5.658 18.947 14.982 1.00 93.56 87 ARG A N 1
ATOM 642 C CA . ARG A 1 87 ? -4.511 19.854 14.798 1.00 93.56 87 ARG A CA 1
ATOM 643 C C . ARG A 1 87 ? -3.289 19.114 14.262 1.00 93.56 87 ARG A C 1
ATOM 645 O O . ARG A 1 87 ? -2.600 19.622 13.381 1.00 93.56 87 ARG A O 1
ATOM 652 N N . LEU A 1 88 ? -3.029 17.916 14.783 1.00 93.19 88 LEU A N 1
ATOM 653 C CA . LEU A 1 88 ? -1.878 17.101 14.411 1.00 93.19 88 LEU A CA 1
ATOM 654 C C . LEU A 1 88 ? -1.896 16.747 12.924 1.00 93.19 88 LEU A C 1
ATOM 656 O O . LEU A 1 88 ? -0.867 16.893 12.275 1.00 93.19 88 LEU A O 1
ATOM 660 N N . ARG A 1 89 ? -3.054 16.373 12.360 1.00 94.44 89 ARG A N 1
ATOM 661 C CA . ARG A 1 89 ? -3.151 16.035 10.929 1.00 94.44 89 ARG A CA 1
ATOM 662 C C . ARG A 1 89 ? -2.659 17.174 10.026 1.00 94.44 89 ARG A C 1
ATOM 664 O O . ARG A 1 89 ? -1.915 16.926 9.090 1.00 94.44 89 ARG A O 1
ATOM 671 N N . TRP A 1 90 ? -3.002 18.428 10.329 1.00 95.88 90 TRP A N 1
ATOM 672 C CA . TRP A 1 90 ? -2.582 19.566 9.506 1.00 95.88 90 TRP A CA 1
ATOM 673 C C . TRP A 1 90 ? -1.097 19.873 9.663 1.00 95.88 90 TRP A C 1
ATOM 675 O O . TRP A 1 90 ? -0.444 20.226 8.687 1.00 95.88 90 TRP A O 1
ATOM 685 N N . ARG A 1 91 ? -0.544 19.670 10.865 1.00 95.94 91 ARG A N 1
ATOM 686 C CA . ARG A 1 91 ? 0.906 19.746 11.085 1.00 95.94 91 ARG A CA 1
ATOM 687 C C . ARG A 1 91 ? 1.633 18.670 10.283 1.00 95.94 91 ARG A C 1
ATOM 689 O O . ARG A 1 91 ? 2.590 18.994 9.599 1.00 95.94 91 ARG A O 1
ATOM 696 N N . LEU A 1 92 ? 1.167 17.422 10.330 1.00 95.94 92 LEU A N 1
ATOM 697 C CA . LEU A 1 92 ? 1.755 16.313 9.572 1.00 95.94 92 LEU A CA 1
ATOM 698 C C . LEU A 1 92 ? 1.645 16.536 8.061 1.00 95.94 92 LEU A C 1
ATOM 700 O O . LEU A 1 92 ? 2.609 16.283 7.351 1.00 95.94 92 LEU A O 1
ATOM 704 N N . LEU A 1 93 ? 0.522 17.067 7.571 1.00 97.25 93 LEU A N 1
ATOM 705 C CA . LEU A 1 93 ? 0.390 17.441 6.163 1.00 97.25 93 LEU A CA 1
ATOM 706 C C . LEU A 1 93 ? 1.392 18.536 5.784 1.00 97.25 93 LEU A C 1
ATOM 708 O O . LEU A 1 93 ? 2.115 18.383 4.806 1.00 97.25 93 LEU A O 1
ATOM 712 N N . GLY A 1 94 ? 1.464 19.613 6.572 1.00 96.88 94 GLY A N 1
ATOM 713 C CA . GLY A 1 94 ? 2.390 20.719 6.331 1.00 96.88 94 GLY A CA 1
ATOM 714 C C . GLY A 1 94 ? 3.848 20.264 6.330 1.00 96.88 94 GLY A C 1
ATOM 715 O O . GLY A 1 94 ? 4.569 20.538 5.376 1.00 96.88 94 GLY A O 1
ATOM 716 N N . TRP A 1 95 ? 4.266 19.507 7.348 1.00 96.06 95 TRP A N 1
ATOM 717 C CA . TRP A 1 95 ? 5.618 18.949 7.430 1.00 96.06 95 TRP A CA 1
ATOM 718 C C . TRP A 1 95 ? 5.906 17.956 6.308 1.00 96.06 95 TRP A C 1
ATOM 720 O O . TRP A 1 95 ? 6.962 18.039 5.692 1.00 96.06 95 TRP A O 1
ATOM 730 N N . GLY A 1 96 ? 4.973 17.052 6.007 1.00 94.75 96 GLY A N 1
ATOM 731 C CA . GLY A 1 96 ? 5.126 16.085 4.925 1.00 94.75 96 GLY A CA 1
ATOM 732 C C . GLY A 1 96 ? 5.330 16.776 3.579 1.00 94.75 96 GLY A C 1
ATOM 733 O O . GLY A 1 96 ? 6.300 16.490 2.887 1.00 94.75 96 GLY A O 1
ATOM 734 N N . LEU A 1 97 ? 4.479 17.748 3.241 1.00 96.19 97 LEU A N 1
ATOM 735 C CA . LEU A 1 97 ? 4.612 18.525 2.006 1.00 96.19 97 LEU A CA 1
ATOM 736 C C . LEU A 1 97 ? 5.884 19.382 1.984 1.00 96.19 97 LEU A C 1
ATOM 738 O O . LEU A 1 97 ? 6.536 19.457 0.947 1.00 96.19 97 LEU A O 1
ATOM 742 N N . ALA A 1 98 ? 6.267 19.988 3.111 1.00 95.88 98 ALA A N 1
ATOM 743 C CA . ALA A 1 98 ? 7.493 20.777 3.210 1.00 95.88 98 ALA A CA 1
ATOM 744 C C . ALA A 1 98 ? 8.748 19.919 2.999 1.00 95.88 98 ALA A C 1
ATOM 746 O O . ALA A 1 98 ? 9.647 20.332 2.272 1.00 95.88 98 ALA A O 1
ATOM 747 N N . VAL A 1 99 ? 8.797 18.712 3.572 1.00 94.19 99 VAL A N 1
ATOM 748 C CA . VAL A 1 99 ? 9.900 17.763 3.353 1.00 94.19 99 VAL A CA 1
ATOM 749 C C . VAL A 1 99 ? 9.934 17.304 1.895 1.00 94.19 99 VAL A C 1
ATOM 751 O O . VAL A 1 99 ? 11.005 17.302 1.300 1.00 94.19 99 VAL A O 1
ATOM 754 N N . GLN A 1 100 ? 8.781 16.994 1.291 1.00 92.38 100 GLN A N 1
ATOM 755 C CA . GLN A 1 100 ? 8.705 16.603 -0.124 1.00 92.38 100 GLN A CA 1
ATOM 756 C C . GLN A 1 100 ? 9.207 17.720 -1.050 1.00 92.38 100 GLN A C 1
ATOM 758 O O . GLN A 1 100 ? 10.062 17.491 -1.905 1.00 92.38 100 GLN A O 1
ATOM 763 N N . ALA A 1 101 ? 8.700 18.941 -0.864 1.00 93.50 101 ALA A N 1
ATOM 764 C CA . ALA A 1 101 ? 9.087 20.098 -1.664 1.00 93.50 101 ALA A CA 1
ATOM 765 C C . ALA A 1 101 ? 10.553 20.488 -1.429 1.00 93.50 101 ALA A C 1
ATOM 767 O O . ALA A 1 101 ? 11.259 20.804 -2.382 1.00 93.50 101 ALA A O 1
ATOM 768 N N . GLY A 1 102 ? 11.025 20.424 -0.182 1.00 92.31 102 GLY A N 1
ATOM 769 C CA . GLY A 1 102 ? 12.412 20.700 0.182 1.00 92.31 102 GLY A CA 1
ATOM 770 C C . GLY A 1 102 ? 13.386 19.684 -0.409 1.00 92.31 102 GLY A C 1
ATOM 771 O O . GLY A 1 102 ? 14.392 20.081 -0.986 1.00 92.31 102 GLY A O 1
ATOM 772 N N . ALA A 1 103 ? 13.065 18.389 -0.341 1.00 89.81 103 ALA A N 1
ATOM 773 C CA . ALA A 1 103 ? 13.861 17.330 -0.959 1.00 89.81 103 ALA A CA 1
ATOM 774 C C . ALA A 1 103 ? 13.957 17.517 -2.479 1.00 89.81 103 ALA A C 1
ATOM 776 O O . ALA A 1 103 ? 15.044 17.430 -3.049 1.00 89.81 103 ALA A O 1
ATOM 777 N N . LEU A 1 104 ? 12.831 17.842 -3.125 1.00 89.31 104 LEU A N 1
ATOM 778 C CA . LEU A 1 104 ? 12.781 18.115 -4.558 1.00 89.31 104 LEU A CA 1
ATOM 779 C C . LEU A 1 104 ? 13.593 19.364 -4.929 1.00 89.31 104 LEU A C 1
ATOM 781 O O . LEU A 1 104 ? 14.412 19.325 -5.845 1.00 89.31 104 LEU A O 1
ATOM 785 N N . GLY A 1 105 ? 13.392 20.463 -4.201 1.00 89.94 105 GLY A N 1
ATOM 786 C CA . GLY A 1 105 ? 14.106 21.718 -4.421 1.00 89.94 105 GLY A CA 1
ATOM 787 C C . GLY A 1 105 ? 15.613 21.563 -4.232 1.00 89.94 105 GLY A C 1
ATOM 788 O O . GLY A 1 105 ? 16.386 22.049 -5.055 1.00 89.94 105 GLY A O 1
ATOM 789 N N . LEU A 1 106 ? 16.034 20.822 -3.205 1.00 88.50 106 LEU A N 1
ATOM 790 C CA . LEU A 1 106 ? 17.440 20.539 -2.940 1.00 88.50 106 LEU A CA 1
ATOM 791 C C . LEU A 1 106 ? 18.067 19.685 -4.052 1.00 88.50 106 LEU A C 1
ATOM 793 O O . LEU A 1 106 ? 19.162 20.002 -4.505 1.00 88.50 106 LEU A O 1
ATOM 797 N N . ALA A 1 107 ? 17.363 18.662 -4.545 1.00 88.81 107 ALA A N 1
ATOM 798 C CA . ALA A 1 107 ? 17.825 17.831 -5.661 1.00 88.81 107 ALA A CA 1
ATOM 799 C C . ALA A 1 107 ? 18.003 18.633 -6.965 1.00 88.81 107 ALA A C 1
ATOM 801 O O . ALA A 1 107 ? 18.912 18.374 -7.761 1.00 88.81 107 ALA A O 1
ATOM 802 N N . VAL A 1 108 ? 17.134 19.620 -7.199 1.00 88.44 108 VAL A N 1
ATOM 803 C CA . VAL A 1 108 ? 17.232 20.512 -8.361 1.00 88.44 108 VAL A CA 1
ATOM 804 C C . VAL A 1 108 ? 18.402 21.482 -8.202 1.00 88.44 108 VAL A C 1
ATOM 806 O O . VAL A 1 108 ? 19.194 21.628 -9.132 1.00 88.44 108 VAL A O 1
ATOM 809 N N . ALA A 1 109 ? 18.524 22.115 -7.033 1.00 90.25 109 ALA A N 1
ATOM 810 C CA . ALA A 1 109 ? 19.496 23.174 -6.780 1.00 90.25 109 ALA A CA 1
ATOM 811 C C . ALA A 1 109 ? 20.930 22.664 -6.568 1.00 90.25 109 ALA A C 1
ATOM 813 O O . ALA A 1 109 ? 21.883 23.360 -6.912 1.00 90.25 109 ALA A O 1
ATOM 814 N N . VAL A 1 110 ? 21.098 21.466 -6.001 1.00 90.06 110 VAL A N 1
ATOM 815 C CA . VAL A 1 110 ? 22.396 20.939 -5.565 1.00 90.06 110 VAL A CA 1
ATOM 816 C C . VAL A 1 110 ? 22.629 19.554 -6.184 1.00 90.06 110 VAL A C 1
ATOM 818 O O . VAL A 1 110 ? 22.016 18.581 -5.743 1.00 90.06 110 VAL A O 1
ATOM 821 N N . PRO A 1 111 ? 23.537 19.418 -7.173 1.00 83.62 111 PRO A N 1
ATOM 822 C CA . PRO A 1 111 ? 23.770 18.151 -7.870 1.00 83.62 111 PRO A CA 1
ATOM 823 C C . PRO A 1 111 ? 24.123 16.978 -6.948 1.00 83.62 111 PRO A C 1
ATOM 825 O O . PRO A 1 111 ? 23.561 15.901 -7.115 1.00 83.62 111 PRO A O 1
ATOM 828 N N . VAL A 1 112 ? 24.972 17.196 -5.934 1.00 84.50 112 VAL A N 1
ATOM 829 C CA . VAL A 1 112 ? 25.356 16.146 -4.967 1.00 84.50 112 VAL A CA 1
ATOM 830 C C . VAL A 1 112 ? 24.187 15.702 -4.077 1.00 84.50 112 VAL A C 1
ATOM 832 O O . VAL A 1 112 ? 24.145 14.572 -3.609 1.00 84.50 112 VAL A O 1
ATOM 835 N N . ALA A 1 113 ? 23.180 16.555 -3.874 1.00 81.06 113 ALA A N 1
ATOM 836 C CA . ALA A 1 113 ? 22.024 16.213 -3.051 1.00 81.06 113 ALA A CA 1
ATOM 837 C C . ALA A 1 113 ? 20.994 15.337 -3.782 1.00 81.06 113 ALA A C 1
ATOM 839 O O . ALA A 1 113 ? 20.070 14.825 -3.148 1.00 81.06 113 ALA A O 1
ATOM 840 N N . ARG A 1 114 ? 21.148 15.131 -5.097 1.00 82.88 114 ARG A N 1
ATOM 841 C CA . ARG A 1 114 ? 20.271 14.250 -5.885 1.00 82.88 114 ARG A CA 1
ATOM 842 C C . ARG A 1 114 ? 20.311 12.812 -5.388 1.00 82.88 114 ARG A C 1
ATOM 844 O O . ARG A 1 114 ? 19.275 12.158 -5.375 1.00 82.88 114 ARG A O 1
ATOM 851 N N . GLU A 1 115 ? 21.465 12.356 -4.914 1.00 80.31 115 GLU A N 1
ATOM 852 C CA . GLU A 1 115 ? 21.639 11.003 -4.378 1.00 80.31 115 GLU A CA 1
ATOM 853 C C . GLU A 1 115 ? 20.913 10.812 -3.036 1.00 80.31 115 GLU A C 1
ATOM 855 O O . GLU A 1 115 ? 20.386 9.740 -2.749 1.00 80.31 115 GLU A O 1
ATOM 860 N N . ALA A 1 116 ? 20.800 11.873 -2.231 1.00 80.31 116 ALA A N 1
ATOM 861 C CA . ALA A 1 116 ? 20.075 11.848 -0.960 1.00 80.31 116 ALA A CA 1
ATOM 862 C C . ALA A 1 116 ? 18.558 12.073 -1.117 1.00 80.31 116 ALA A C 1
ATOM 864 O O . ALA A 1 116 ? 17.785 11.789 -0.194 1.00 80.31 116 ALA A O 1
ATOM 865 N N . ALA A 1 117 ? 18.112 12.582 -2.270 1.00 83.06 117 ALA A N 1
ATOM 866 C CA . ALA A 1 117 ? 16.725 12.966 -2.503 1.00 83.06 117 ALA A CA 1
ATOM 867 C C . ALA A 1 117 ? 15.722 11.812 -2.309 1.00 83.06 117 ALA A C 1
ATOM 869 O O . ALA A 1 117 ? 14.731 12.032 -1.610 1.00 83.06 117 ALA A O 1
ATOM 870 N N . PRO A 1 118 ? 15.950 10.577 -2.806 1.00 81.25 118 PRO A N 1
ATOM 871 C CA . PRO A 1 118 ? 15.025 9.463 -2.584 1.00 81.25 118 PRO A CA 1
ATOM 872 C C . PRO A 1 118 ? 14.819 9.147 -1.098 1.00 81.25 118 PRO A C 1
ATOM 874 O O . PRO A 1 118 ? 13.696 8.894 -0.662 1.00 81.25 118 PRO A O 1
ATOM 877 N N . THR A 1 119 ? 15.884 9.216 -0.296 1.00 82.75 119 THR A N 1
ATOM 878 C CA . THR A 1 119 ? 15.819 8.993 1.154 1.00 82.75 119 THR A CA 1
ATOM 879 C C . THR A 1 119 ? 14.990 10.075 1.841 1.00 82.75 119 THR A C 1
ATOM 881 O O . THR A 1 119 ? 14.107 9.761 2.638 1.00 82.75 119 THR A O 1
ATOM 884 N N . LEU A 1 120 ? 15.214 11.348 1.501 1.00 84.25 120 LEU A N 1
ATOM 885 C CA . LEU A 1 120 ? 14.443 12.467 2.051 1.00 84.25 120 LEU A CA 1
ATOM 886 C C . LEU A 1 120 ? 12.965 12.411 1.636 1.00 84.25 120 LEU A C 1
ATOM 888 O O . LEU A 1 120 ? 12.082 12.655 2.459 1.00 84.25 120 LEU A O 1
ATOM 892 N N . LEU A 1 121 ? 12.685 12.017 0.393 1.00 87.75 121 LEU A N 1
ATOM 893 C CA . LEU A 1 121 ? 11.321 11.794 -0.086 1.00 87.75 121 LEU A CA 1
ATOM 894 C C . LEU A 1 121 ? 10.645 10.634 0.660 1.00 87.75 121 LEU A C 1
ATOM 896 O O . LEU A 1 121 ? 9.473 10.719 1.013 1.00 87.75 121 LEU A O 1
ATOM 900 N N . ASN A 1 122 ? 11.378 9.568 0.988 1.00 86.00 122 ASN A N 1
ATOM 901 C CA . ASN A 1 122 ? 10.846 8.483 1.815 1.00 86.00 122 ASN A CA 1
ATOM 902 C C . ASN A 1 122 ? 10.505 8.945 3.238 1.00 86.00 122 ASN A C 1
ATOM 904 O O . ASN A 1 122 ? 9.476 8.538 3.779 1.00 86.00 122 ASN A O 1
ATOM 908 N N . VAL A 1 123 ? 11.302 9.841 3.829 1.00 88.19 123 VAL A N 1
ATOM 909 C CA . VAL A 1 123 ? 10.950 10.483 5.108 1.00 88.19 123 VAL A CA 1
ATOM 910 C C . VAL A 1 123 ? 9.650 11.278 4.965 1.00 88.19 123 VAL A C 1
ATOM 912 O O . VAL A 1 123 ? 8.743 11.116 5.785 1.00 88.19 123 VAL A O 1
ATOM 915 N N . GLY A 1 124 ? 9.514 12.071 3.897 1.00 90.62 124 GLY A N 1
ATOM 916 C CA . GLY A 1 124 ? 8.276 12.783 3.569 1.00 90.62 124 GLY A CA 1
ATOM 917 C C . GLY A 1 124 ? 7.073 11.843 3.440 1.00 90.62 124 GLY A C 1
ATOM 918 O O . GLY A 1 124 ? 6.028 12.086 4.048 1.00 90.62 124 GLY A O 1
ATOM 919 N N . ASN A 1 125 ? 7.240 10.720 2.736 1.00 89.56 125 ASN A N 1
ATOM 920 C CA . ASN A 1 125 ? 6.230 9.669 2.601 1.00 89.56 125 ASN A CA 1
ATOM 921 C C . ASN A 1 125 ? 5.830 9.078 3.960 1.00 89.56 125 ASN A C 1
ATOM 923 O O . ASN A 1 125 ? 4.643 8.869 4.203 1.00 89.56 125 ASN A O 1
ATOM 927 N N . GLY A 1 126 ? 6.783 8.857 4.870 1.00 90.12 126 GLY A N 1
ATOM 928 C CA . GLY A 1 126 ? 6.506 8.399 6.232 1.00 90.12 126 GLY A CA 1
ATOM 929 C C . GLY A 1 126 ? 5.645 9.388 7.024 1.00 90.12 126 GLY A C 1
ATOM 930 O O . GLY A 1 126 ? 4.646 8.996 7.631 1.00 90.12 126 GLY A O 1
ATOM 931 N N . VAL A 1 127 ? 5.973 10.684 6.965 1.00 92.75 127 VAL A N 1
ATOM 932 C CA . VAL A 1 127 ? 5.191 11.746 7.625 1.00 92.75 127 VAL A CA 1
ATOM 933 C C . VAL A 1 127 ? 3.781 11.848 7.031 1.00 92.75 127 VAL A C 1
ATOM 935 O O . VAL A 1 127 ? 2.800 11.941 7.775 1.00 92.75 127 VAL A O 1
ATOM 938 N N . LEU A 1 128 ? 3.651 11.766 5.704 1.00 94.25 128 LEU A N 1
ATOM 939 C CA . LEU A 1 128 ? 2.349 11.723 5.032 1.00 94.25 128 LEU A CA 1
ATOM 940 C C . LEU A 1 128 ? 1.567 10.444 5.370 1.00 94.25 128 LEU A C 1
ATOM 942 O O . LEU A 1 128 ? 0.351 10.495 5.534 1.00 94.25 128 LEU A O 1
ATOM 946 N N . GLY A 1 129 ? 2.249 9.316 5.570 1.00 92.44 129 GLY A N 1
ATOM 947 C CA . GLY A 1 129 ? 1.658 8.083 6.090 1.00 92.44 129 GLY A CA 1
ATOM 948 C C . GLY A 1 129 ? 0.998 8.287 7.455 1.00 92.44 129 GLY A C 1
ATOM 949 O O . GLY A 1 129 ? -0.143 7.871 7.664 1.00 92.44 129 GLY A O 1
ATOM 950 N N . LEU A 1 130 ? 1.660 9.009 8.366 1.00 92.06 130 LEU A N 1
ATOM 951 C CA . LEU A 1 130 ? 1.081 9.382 9.662 1.00 92.06 130 LEU A CA 1
ATOM 952 C C . LEU A 1 130 ? -0.112 10.336 9.513 1.00 92.06 130 LEU A C 1
ATOM 954 O O . LEU A 1 130 ? -1.092 10.221 10.255 1.00 92.06 130 LEU A O 1
ATOM 958 N N . PHE A 1 131 ? -0.059 11.261 8.550 1.00 94.44 131 PHE A N 1
ATOM 959 C CA . PHE A 1 131 ? -1.210 12.093 8.201 1.00 94.44 131 PHE A CA 1
ATOM 960 C C . PHE A 1 131 ? -2.401 11.232 7.757 1.00 94.44 131 PHE A C 1
ATOM 962 O O . PHE A 1 131 ? -3.495 11.391 8.307 1.00 94.44 131 PHE A O 1
ATOM 969 N N . TYR A 1 132 ? -2.192 10.282 6.841 1.00 91.88 132 TYR A N 1
ATOM 970 C CA . TYR A 1 132 ? -3.240 9.364 6.393 1.00 91.88 132 TYR A CA 1
ATOM 971 C C . TYR A 1 132 ? -3.794 8.519 7.542 1.00 91.88 132 TYR A C 1
ATOM 973 O O . TYR A 1 132 ? -5.009 8.372 7.642 1.00 91.88 132 TYR A O 1
ATOM 981 N N . ALA A 1 133 ? -2.948 8.046 8.462 1.00 90.38 133 ALA A N 1
ATOM 982 C CA . ALA A 1 133 ? -3.398 7.328 9.654 1.00 90.38 133 ALA A CA 1
ATOM 983 C C . ALA A 1 133 ? -4.313 8.192 10.543 1.00 90.38 133 ALA A C 1
ATOM 985 O O . ALA A 1 133 ? -5.359 7.721 10.993 1.00 90.38 133 ALA A O 1
ATOM 986 N N . CYS A 1 134 ? -3.974 9.470 10.754 1.00 91.12 134 CYS A N 1
ATOM 987 C CA . CYS A 1 134 ? -4.819 10.403 11.507 1.00 91.12 134 CYS A CA 1
ATOM 988 C C . CYS A 1 134 ? -6.164 10.645 10.809 1.00 91.12 134 CYS A C 1
ATOM 990 O O . CYS A 1 134 ? -7.210 10.634 11.458 1.00 91.12 134 CYS A O 1
ATOM 992 N N . VAL A 1 135 ? -6.148 10.862 9.490 1.00 91.81 135 VAL A N 1
ATOM 993 C CA . VAL A 1 135 ? -7.365 11.073 8.691 1.00 91.81 135 VAL A CA 1
ATOM 994 C C . VAL A 1 135 ? -8.256 9.837 8.721 1.00 91.81 135 VAL A C 1
ATOM 996 O O . VAL A 1 135 ? -9.451 9.967 8.976 1.00 91.81 135 VAL A O 1
ATOM 999 N N . LEU A 1 136 ? -7.682 8.650 8.518 1.00 88.56 136 LEU A N 1
ATOM 1000 C CA . LEU A 1 136 ? -8.418 7.391 8.536 1.00 88.56 136 LEU A CA 1
ATOM 1001 C C . LEU A 1 136 ? -9.023 7.122 9.918 1.00 88.56 136 LEU A C 1
ATOM 1003 O O . LEU A 1 136 ? -10.189 6.757 10.004 1.00 88.56 136 LEU A O 1
ATOM 1007 N N . THR A 1 137 ? -8.274 7.386 10.993 1.00 88.69 137 THR A N 1
ATOM 1008 C CA . THR A 1 137 ? -8.772 7.256 12.373 1.00 88.69 137 THR A CA 1
ATOM 1009 C C . THR A 1 137 ? -9.980 8.165 12.611 1.00 88.69 137 THR A C 1
ATOM 1011 O O . THR A 1 137 ? -11.022 7.698 13.058 1.00 88.69 137 THR A O 1
ATOM 1014 N N . LEU A 1 138 ? -9.887 9.446 12.233 1.00 89.25 138 LEU A N 1
ATOM 1015 C CA . LEU A 1 138 ? -10.996 10.404 12.348 1.00 89.25 138 LEU A CA 1
ATOM 1016 C C . LEU A 1 138 ? -12.200 10.034 11.465 1.00 89.25 138 LEU A C 1
ATOM 1018 O O . LEU A 1 138 ? -13.342 10.315 11.830 1.00 89.25 138 LEU A O 1
ATOM 1022 N N . ALA A 1 139 ? -11.959 9.453 10.288 1.00 88.50 139 ALA A N 1
ATOM 1023 C CA . ALA A 1 139 ? -13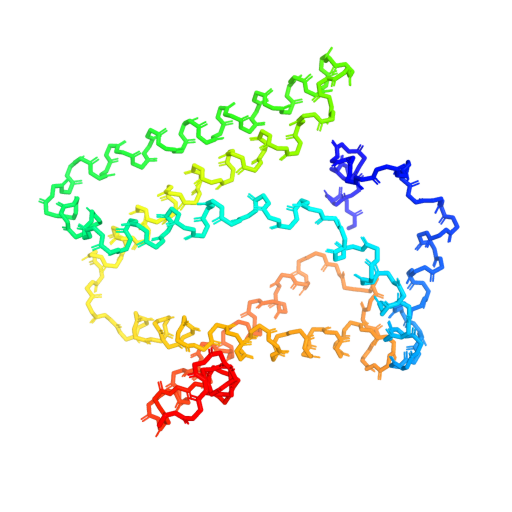.014 9.007 9.384 1.00 88.50 139 ALA A CA 1
ATOM 1024 C C . ALA A 1 139 ? -13.771 7.806 9.966 1.00 88.50 139 ALA A C 1
ATOM 1026 O O . ALA A 1 139 ? -15.001 7.806 9.964 1.00 88.50 139 ALA A O 1
ATOM 1027 N N . VAL A 1 140 ? -13.046 6.827 10.514 1.00 85.38 140 VAL A N 1
ATOM 1028 C CA . VAL A 1 140 ? -13.631 5.666 11.197 1.00 85.38 140 VAL A CA 1
ATOM 1029 C C . VAL A 1 140 ? -14.387 6.101 12.452 1.00 85.38 140 VAL A C 1
ATOM 1031 O O . VAL A 1 140 ? -15.514 5.668 12.649 1.00 85.38 140 VAL A O 1
ATOM 1034 N N . GLU A 1 141 ? -13.839 7.018 13.253 1.00 84.19 141 GLU A N 1
ATOM 1035 C CA . GLU A 1 141 ? -14.527 7.572 14.430 1.00 84.19 141 GLU A CA 1
ATOM 1036 C C . GLU A 1 141 ? -15.851 8.254 14.047 1.00 84.19 141 GLU A C 1
ATOM 1038 O O . GLU A 1 141 ? -16.873 8.048 14.696 1.00 84.19 141 GLU A O 1
ATOM 1043 N N . ARG A 1 142 ? -15.858 9.042 12.962 1.00 84.19 142 ARG A N 1
ATOM 1044 C CA . ARG A 1 142 ? -17.055 9.767 12.511 1.00 84.19 142 ARG A CA 1
ATOM 1045 C C . ARG A 1 142 ? -18.174 8.837 12.047 1.00 84.19 142 ARG A C 1
ATOM 1047 O O . ARG A 1 142 ? -19.340 9.176 12.222 1.00 84.19 142 ARG A O 1
ATOM 1054 N N . VAL A 1 143 ? -17.829 7.738 11.384 1.00 82.25 143 VAL A N 1
ATOM 1055 C CA . VAL A 1 143 ? -18.813 6.830 10.775 1.00 82.25 143 VAL A CA 1
ATOM 1056 C C . VAL A 1 143 ? -19.129 5.633 11.683 1.00 82.25 143 VAL A C 1
ATOM 1058 O O . VAL A 1 143 ? -20.133 4.956 11.476 1.00 82.25 143 VAL A O 1
ATOM 1061 N N . GLY A 1 144 ? -18.329 5.418 12.730 1.00 77.75 144 GLY A N 1
ATOM 1062 C CA . GLY A 1 144 ? -18.484 4.330 13.689 1.00 77.75 144 GLY A CA 1
ATOM 1063 C C . GLY A 1 144 ? -18.182 2.955 13.089 1.00 77.75 144 GLY A C 1
ATOM 1064 O O . GLY A 1 144 ? -17.562 2.830 12.030 1.00 77.75 144 GLY A O 1
ATOM 1065 N N . HIS A 1 145 ? -18.642 1.904 13.773 1.00 75.31 145 HIS A N 1
ATOM 1066 C CA . HIS A 1 145 ? -18.636 0.541 13.240 1.00 75.31 145 HIS A CA 1
ATOM 1067 C C . HIS A 1 145 ? -19.674 0.418 12.126 1.00 75.31 145 HIS A C 1
ATOM 1069 O O . HIS A 1 145 ? -20.842 0.114 12.361 1.00 75.31 145 HIS A O 1
ATOM 1075 N N . ALA A 1 146 ? -19.239 0.688 10.902 1.00 78.31 146 ALA A N 1
ATOM 1076 C CA . ALA A 1 146 ? -20.073 0.605 9.721 1.00 78.31 146 ALA A CA 1
ATOM 1077 C C . ALA A 1 146 ? -19.720 -0.623 8.879 1.00 78.31 146 ALA A C 1
ATOM 1079 O O . ALA A 1 146 ? -18.617 -1.158 8.925 1.00 78.31 146 ALA A O 1
ATOM 1080 N N . TRP A 1 147 ? -20.646 -1.041 8.021 1.00 80.69 147 TRP A N 1
ATOM 1081 C CA . TRP A 1 147 ? -20.491 -2.238 7.187 1.00 80.69 147 TRP A CA 1
ATOM 1082 C C . TRP A 1 147 ? -19.204 -2.259 6.332 1.00 80.69 147 TRP A C 1
ATOM 1084 O O . TRP A 1 147 ? -18.712 -3.329 5.961 1.00 80.69 147 TRP A O 1
ATOM 1094 N N . TRP A 1 148 ? -18.654 -1.092 5.992 1.00 82.69 148 TRP A N 1
ATOM 1095 C CA . TRP A 1 148 ? -17.436 -0.947 5.198 1.00 82.69 148 TRP A CA 1
ATOM 1096 C C . TRP A 1 148 ? -16.153 -1.024 6.041 1.00 82.69 148 TRP A C 1
ATOM 1098 O O . TRP A 1 148 ? -15.129 -1.456 5.512 1.00 82.69 148 TRP A O 1
ATOM 1108 N N . THR A 1 149 ? -16.192 -0.715 7.345 1.00 84.81 149 THR A N 1
ATOM 1109 C CA . THR A 1 149 ? -15.010 -0.840 8.218 1.00 84.81 149 THR A CA 1
ATOM 1110 C C . THR A 1 149 ? -14.603 -2.300 8.383 1.00 84.81 149 THR A C 1
ATOM 1112 O O . THR A 1 149 ? -13.421 -2.620 8.279 1.00 84.81 149 THR A O 1
ATOM 1115 N N . ASP A 1 150 ? -15.571 -3.210 8.524 1.00 87.00 150 ASP A N 1
ATOM 1116 C CA . ASP A 1 150 ? -15.300 -4.651 8.649 1.00 87.00 150 ASP A CA 1
ATOM 1117 C C . ASP A 1 150 ? -14.747 -5.255 7.357 1.00 87.00 150 ASP A C 1
ATOM 1119 O O . ASP A 1 150 ? -13.902 -6.156 7.380 1.00 87.00 150 ASP A O 1
ATOM 1123 N N . ARG A 1 151 ? -15.195 -4.729 6.213 1.00 91.38 151 ARG A N 1
ATOM 1124 C CA . ARG A 1 151 ? -14.709 -5.128 4.890 1.00 91.38 151 ARG A CA 1
ATOM 1125 C C . ARG A 1 151 ? -13.271 -4.671 4.668 1.00 91.38 151 ARG A C 1
ATOM 1127 O O . ARG A 1 151 ? -12.442 -5.481 4.267 1.00 91.38 151 ARG A O 1
ATOM 1134 N N . LEU A 1 152 ? -12.948 -3.421 4.999 1.00 90.12 152 LEU A N 1
ATOM 1135 C CA . LEU A 1 152 ? -11.570 -2.925 4.940 1.00 90.12 152 LEU A CA 1
ATOM 1136 C C . LEU A 1 152 ? -10.657 -3.659 5.932 1.00 90.12 152 LEU A C 1
ATOM 1138 O O . LEU A 1 152 ? -9.535 -4.023 5.582 1.00 90.12 152 LEU A O 1
ATOM 1142 N N . ALA A 1 153 ? -11.153 -3.968 7.133 1.00 90.94 153 ALA A N 1
ATOM 1143 C CA . ALA A 1 153 ? -10.425 -4.795 8.090 1.00 90.94 153 ALA A CA 1
ATOM 1144 C C . ALA A 1 153 ? -10.155 -6.207 7.539 1.00 90.94 153 ALA A C 1
ATOM 1146 O O . ALA A 1 153 ? -9.080 -6.764 7.768 1.00 90.94 153 ALA A O 1
ATOM 1147 N N . ALA A 1 154 ? -11.093 -6.785 6.780 1.00 94.56 154 ALA A N 1
ATOM 1148 C CA . ALA A 1 154 ? -10.886 -8.066 6.113 1.00 94.56 154 ALA A CA 1
ATOM 1149 C C . ALA A 1 154 ? -9.782 -8.005 5.049 1.00 94.56 154 ALA A C 1
ATOM 1151 O O . ALA A 1 154 ? -8.965 -8.923 5.001 1.00 94.56 154 ALA A O 1
ATOM 1152 N N . VAL A 1 155 ? -9.703 -6.922 4.263 1.00 95.44 155 VAL A N 1
ATOM 1153 C CA . VAL A 1 155 ? -8.596 -6.709 3.310 1.00 95.44 155 VAL A CA 1
ATOM 1154 C C . VAL A 1 155 ? -7.251 -6.682 4.034 1.00 95.44 155 VAL A C 1
ATOM 1156 O O . VAL A 1 155 ? -6.320 -7.357 3.605 1.00 95.44 155 VAL A O 1
ATOM 1159 N N . GLY A 1 156 ? -7.160 -5.973 5.165 1.00 91.88 156 GLY A N 1
ATOM 1160 C CA . GLY A 1 156 ? -5.935 -5.908 5.970 1.00 91.88 156 GLY A CA 1
ATOM 1161 C C . GLY A 1 156 ? -5.506 -7.261 6.551 1.00 91.88 156 GLY A C 1
ATOM 1162 O O . GLY A 1 156 ? -4.320 -7.578 6.573 1.00 91.88 156 GLY A O 1
ATOM 1163 N N . ARG A 1 157 ? -6.458 -8.109 6.966 1.00 93.00 157 ARG A N 1
ATOM 1164 C CA . ARG A 1 157 ? -6.173 -9.479 7.449 1.00 93.00 157 ARG A CA 1
ATOM 1165 C C . ARG A 1 157 ? -5.707 -10.439 6.351 1.00 93.00 157 ARG A C 1
ATOM 1167 O O . ARG A 1 157 ? -5.180 -11.504 6.673 1.00 93.00 157 ARG A O 1
ATOM 1174 N N . LEU A 1 158 ? -5.932 -10.074 5.092 1.00 96.50 158 LEU A N 1
ATOM 1175 C CA . LEU A 1 158 ? -5.553 -10.821 3.895 1.00 96.50 158 LEU A CA 1
ATOM 1176 C C . LEU A 1 158 ? -4.498 -10.076 3.071 1.00 96.50 158 LEU A C 1
ATOM 1178 O O . LEU A 1 158 ? -4.430 -10.268 1.862 1.00 96.50 158 LEU A O 1
ATOM 1182 N N . ALA A 1 159 ? -3.705 -9.193 3.687 1.00 93.50 159 ALA A N 1
ATOM 1183 C CA . ALA A 1 159 ? -2.783 -8.321 2.964 1.00 93.50 159 ALA A CA 1
ATOM 1184 C C . ALA A 1 159 ? -1.809 -9.085 2.048 1.00 93.50 159 ALA A C 1
ATOM 1186 O O . ALA A 1 159 ? -1.596 -8.667 0.912 1.00 93.50 159 ALA A O 1
ATOM 1187 N N . LEU A 1 160 ? -1.259 -10.219 2.499 1.00 93.75 160 LEU A N 1
ATOM 1188 C CA . LEU A 1 160 ? -0.295 -10.999 1.720 1.00 93.75 160 LEU A CA 1
ATOM 1189 C C . LEU A 1 160 ? -0.990 -11.802 0.614 1.00 93.75 160 LEU A C 1
ATOM 1191 O O . LEU A 1 160 ? -0.530 -11.817 -0.526 1.00 93.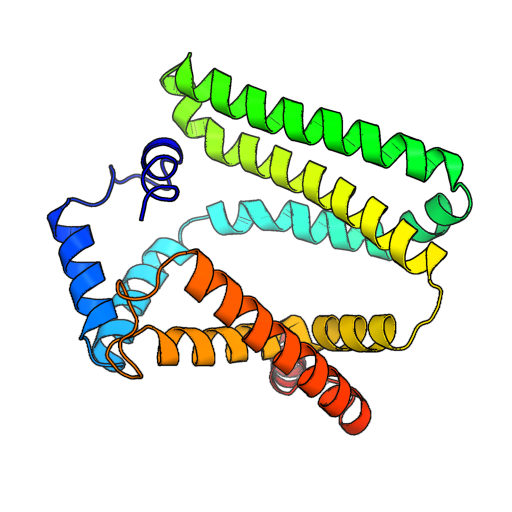75 160 LEU A O 1
ATOM 1195 N N . THR A 1 161 ? -2.129 -12.424 0.926 1.00 96.25 161 THR A N 1
ATOM 1196 C CA . THR A 1 161 ? -2.952 -13.118 -0.072 1.00 96.25 161 THR A CA 1
ATOM 1197 C C . THR A 1 161 ? -3.434 -12.148 -1.154 1.00 96.25 161 THR A C 1
ATOM 1199 O O . THR A 1 161 ? -3.327 -12.453 -2.339 1.00 96.25 161 THR A O 1
ATOM 1202 N N . ASN A 1 162 ? -3.923 -10.967 -0.770 1.00 97.06 162 ASN A N 1
ATOM 1203 C CA . ASN A 1 162 ? -4.406 -9.945 -1.698 1.00 97.06 162 ASN A CA 1
ATOM 1204 C C . ASN A 1 162 ? -3.282 -9.360 -2.542 1.00 97.06 162 ASN A C 1
ATOM 1206 O O . ASN A 1 162 ? -3.497 -9.132 -3.727 1.00 97.06 162 ASN A O 1
ATOM 1210 N N . TYR A 1 163 ? -2.095 -9.156 -1.967 1.00 94.75 163 TYR A N 1
ATOM 1211 C CA . TYR A 1 163 ? -0.925 -8.728 -2.724 1.00 94.75 163 TYR A CA 1
ATOM 1212 C C . TYR A 1 163 ? -0.590 -9.730 -3.834 1.00 94.75 163 TYR A C 1
ATOM 1214 O O . TYR A 1 163 ? -0.492 -9.346 -4.996 1.00 94.75 163 TYR A O 1
ATOM 1222 N N . LEU A 1 164 ? -0.493 -11.024 -3.508 1.00 95.81 164 LEU A N 1
ATOM 1223 C CA . LEU A 1 164 ? -0.193 -12.055 -4.506 1.00 95.81 164 LEU A CA 1
ATOM 1224 C C . LEU A 1 164 ? -1.308 -12.196 -5.544 1.00 95.81 164 LEU A C 1
ATOM 1226 O O . LEU A 1 164 ? -1.024 -12.264 -6.737 1.00 95.81 164 LEU A O 1
ATOM 1230 N N . LEU A 1 165 ? -2.570 -12.186 -5.110 1.00 96.19 165 LEU A N 1
ATOM 1231 C CA . LEU A 1 165 ? -3.716 -12.230 -6.013 1.00 96.19 165 LEU A CA 1
ATOM 1232 C C . LEU A 1 165 ? -3.725 -11.024 -6.960 1.00 96.19 165 LEU A C 1
ATOM 1234 O O . LEU A 1 165 ? -3.915 -11.196 -8.160 1.00 96.19 165 LEU A O 1
ATOM 1238 N N . GLN A 1 166 ? -3.502 -9.815 -6.437 1.00 95.44 166 GLN A N 1
ATOM 1239 C CA . GLN A 1 166 ? -3.445 -8.597 -7.241 1.00 95.44 166 GLN A CA 1
ATOM 1240 C C . GLN A 1 166 ? -2.308 -8.669 -8.252 1.00 95.44 166 GLN A C 1
ATOM 1242 O O . GLN A 1 166 ? -2.527 -8.343 -9.414 1.00 95.44 166 GLN A O 1
ATOM 1247 N N . THR A 1 167 ? -1.125 -9.123 -7.833 1.00 93.38 167 THR A N 1
ATOM 1248 C CA . THR A 1 167 ? 0.016 -9.318 -8.727 1.00 93.38 167 THR A CA 1
ATOM 1249 C C . THR A 1 167 ? -0.359 -10.261 -9.860 1.00 93.38 167 THR A C 1
ATOM 1251 O O . THR A 1 167 ? -0.265 -9.851 -11.008 1.00 93.38 167 THR A O 1
ATOM 1254 N N . VAL A 1 168 ? -0.883 -11.455 -9.564 1.00 95.00 168 VAL A N 1
ATOM 1255 C CA . VAL A 1 168 ? -1.312 -12.421 -10.592 1.00 95.00 168 VAL A CA 1
ATOM 1256 C C . VAL A 1 168 ? -2.343 -11.810 -11.544 1.00 95.00 168 VAL A C 1
ATOM 1258 O O . VAL A 1 168 ? -2.198 -11.933 -12.758 1.00 95.00 168 VAL A O 1
ATOM 1261 N N . VAL A 1 169 ? -3.366 -11.125 -11.025 1.00 95.50 169 VAL A N 1
ATOM 1262 C CA . VAL A 1 169 ? -4.417 -10.505 -11.849 1.00 95.50 169 VAL A CA 1
ATOM 1263 C C . VAL A 1 169 ? -3.841 -9.415 -12.754 1.00 95.50 169 VAL A C 1
ATOM 1265 O O . VAL A 1 169 ? -4.102 -9.412 -13.956 1.00 95.50 169 VAL A O 1
ATOM 1268 N N . VAL A 1 170 ? -3.047 -8.498 -12.202 1.00 93.38 170 VAL A N 1
ATOM 1269 C CA . VAL A 1 170 ? -2.502 -7.354 -12.942 1.00 93.38 170 VAL A CA 1
ATOM 1270 C C . VAL A 1 170 ? -1.452 -7.803 -13.951 1.00 93.38 170 VAL A C 1
ATOM 1272 O O . VAL A 1 170 ? -1.481 -7.338 -15.088 1.00 93.38 170 VAL A O 1
ATOM 1275 N N . THR A 1 171 ? -0.551 -8.720 -13.593 1.00 92.62 171 THR A N 1
ATOM 1276 C CA . THR A 1 171 ? 0.459 -9.217 -14.534 1.00 92.62 171 THR A CA 1
ATOM 1277 C C . THR A 1 171 ? -0.177 -10.048 -15.638 1.00 92.62 171 THR A C 1
ATOM 1279 O O . THR A 1 171 ? 0.230 -9.913 -16.781 1.00 92.62 171 THR A O 1
ATOM 1282 N N . THR A 1 172 ? -1.226 -10.823 -15.351 1.00 93.94 172 THR A N 1
ATOM 1283 C CA . THR A 1 172 ? -1.982 -11.532 -16.397 1.00 93.94 172 THR A CA 1
ATOM 1284 C C . THR A 1 172 ? -2.733 -10.561 -17.309 1.00 93.94 172 THR A C 1
ATOM 1286 O O . THR A 1 172 ? -2.779 -10.759 -18.517 1.00 93.94 172 THR A O 1
ATOM 1289 N N . ALA A 1 173 ? -3.306 -9.481 -16.773 1.00 92.50 173 ALA A N 1
ATOM 1290 C CA . ALA A 1 173 ? -3.975 -8.481 -17.602 1.00 92.50 173 ALA A CA 1
ATOM 1291 C C . ALA A 1 173 ? -2.980 -7.706 -18.482 1.00 92.50 173 ALA A C 1
ATOM 1293 O O . ALA A 1 173 ? -3.223 -7.477 -19.663 1.00 92.50 173 ALA A O 1
ATOM 1294 N N . LEU A 1 174 ? -1.846 -7.288 -17.922 1.00 90.75 174 LEU A N 1
ATOM 1295 C CA . LEU A 1 174 ? -0.907 -6.432 -18.635 1.00 90.75 174 LEU A CA 1
ATOM 1296 C C . LEU A 1 174 ? 0.054 -7.227 -19.520 1.00 90.75 174 LEU A C 1
ATOM 1298 O O . LEU A 1 174 ? 0.260 -6.838 -20.663 1.00 90.75 174 LEU A O 1
ATOM 1302 N N . TYR A 1 175 ? 0.656 -8.310 -19.040 1.00 91.12 175 TYR A N 1
ATOM 1303 C CA . TYR A 1 175 ? 1.778 -8.929 -19.744 1.00 91.12 175 TYR A CA 1
ATOM 1304 C C . TYR A 1 175 ? 1.351 -9.761 -20.959 1.00 91.12 175 TYR A C 1
ATOM 1306 O O . TYR A 1 175 ? 0.215 -10.233 -21.053 1.00 91.12 175 TYR A O 1
ATOM 1314 N N . GLY A 1 176 ? 2.293 -9.938 -21.891 1.00 89.38 176 GLY A N 1
ATOM 1315 C CA . GLY A 1 176 ? 2.094 -10.626 -23.170 1.00 89.38 176 GLY A CA 1
ATOM 1316 C C . GLY A 1 176 ? 1.615 -12.072 -23.049 1.00 89.38 176 GLY A C 1
ATOM 1317 O O . GLY A 1 176 ? 0.854 -12.528 -23.895 1.00 89.38 176 GLY A O 1
ATOM 1318 N N . TYR A 1 177 ? 1.967 -12.770 -21.965 1.00 91.19 177 TYR A N 1
ATOM 1319 C CA . TYR A 1 177 ? 1.494 -14.135 -21.714 1.00 91.19 177 TYR A CA 1
ATOM 1320 C C . TYR A 1 177 ? 0.001 -14.236 -21.355 1.00 91.19 177 TYR A C 1
ATOM 1322 O O . TYR A 1 177 ? -0.525 -15.345 -21.284 1.00 91.19 177 TYR A O 1
ATOM 1330 N N . GLY A 1 178 ? -0.660 -13.115 -21.051 1.00 92.06 178 GLY A N 1
ATOM 1331 C CA . GLY A 1 178 ? -2.076 -13.062 -20.694 1.00 92.06 178 GLY A CA 1
ATOM 1332 C C . GLY A 1 178 ? -2.882 -12.246 -21.703 1.00 92.06 178 GLY A C 1
ATOM 1333 O O . GLY A 1 178 ? -3.084 -12.690 -22.829 1.00 92.06 178 GLY A O 1
ATOM 1334 N N . LEU A 1 179 ? -3.376 -11.065 -21.310 1.00 91.31 179 LEU A N 1
ATOM 1335 C CA . LEU A 1 179 ? -4.177 -10.200 -22.195 1.00 91.31 179 LEU A CA 1
ATOM 1336 C C . LEU A 1 179 ? -3.337 -9.183 -22.992 1.00 91.31 179 LEU A C 1
ATOM 1338 O O . LEU A 1 179 ? -3.860 -8.553 -23.914 1.00 91.31 179 LEU A O 1
ATOM 1342 N N . GLY A 1 180 ? -2.052 -9.001 -22.658 1.00 90.00 180 GLY A N 1
ATOM 1343 C CA . GLY A 1 180 ? -1.133 -8.157 -23.429 1.00 90.00 180 GLY A CA 1
ATOM 1344 C C . GLY A 1 180 ? -1.507 -6.670 -23.461 1.00 90.00 180 GLY A C 1
ATOM 1345 O O . GLY A 1 180 ? -1.313 -5.995 -24.474 1.00 90.00 180 GLY A O 1
ATOM 1346 N N . TRP A 1 181 ? -2.087 -6.139 -22.381 1.00 90.00 181 TRP A N 1
ATOM 1347 C CA . TRP A 1 181 ? -2.454 -4.720 -22.265 1.00 90.00 181 TRP A CA 1
ATOM 1348 C C . TRP A 1 181 ? -1.281 -3.784 -21.936 1.00 90.00 181 TRP A C 1
ATOM 1350 O O . TRP A 1 181 ? -1.455 -2.563 -21.849 1.00 90.00 181 TRP A O 1
ATOM 1360 N N . TYR A 1 182 ? -0.079 -4.329 -21.756 1.00 87.31 182 TYR A N 1
ATOM 1361 C CA . TYR A 1 182 ? 1.130 -3.574 -21.461 1.00 87.31 182 TYR A CA 1
ATOM 1362 C C . TYR A 1 182 ? 1.383 -2.510 -22.535 1.00 87.31 182 TYR A C 1
ATOM 1364 O O . TYR A 1 182 ? 1.371 -2.786 -23.733 1.00 87.31 182 TYR A O 1
ATOM 1372 N N . GLY A 1 183 ? 1.570 -1.261 -22.104 1.00 84.69 183 GLY A N 1
ATOM 1373 C CA . GLY A 1 183 ? 1.761 -0.116 -23.001 1.00 84.69 183 GLY A CA 1
ATOM 1374 C C . GLY A 1 183 ? 0.516 0.327 -23.786 1.00 84.69 183 GLY A C 1
ATOM 1375 O O . GLY A 1 183 ? 0.590 1.334 -24.484 1.00 84.69 183 GLY A O 1
ATOM 1376 N N . ARG A 1 184 ? -0.623 -0.373 -23.661 1.00 86.88 184 ARG A N 1
ATOM 1377 C CA . ARG A 1 184 ? -1.888 -0.066 -24.363 1.00 86.88 184 ARG A CA 1
ATOM 1378 C C . ARG A 1 184 ? -2.931 0.609 -23.475 1.00 86.88 184 ARG A C 1
ATOM 1380 O O . ARG A 1 184 ? -3.849 1.242 -23.984 1.00 86.88 184 ARG A O 1
ATOM 1387 N N . VAL A 1 185 ? -2.796 0.472 -22.159 1.00 88.25 185 VAL A N 1
ATOM 1388 C CA . VAL A 1 185 ? -3.698 1.071 -21.168 1.00 88.25 185 VAL A CA 1
ATOM 1389 C C . VAL A 1 185 ? -3.169 2.440 -20.764 1.00 88.25 185 VAL A C 1
ATOM 1391 O O . VAL A 1 185 ? -2.048 2.569 -20.267 1.00 88.25 185 VAL A O 1
ATOM 1394 N N . ASP A 1 186 ? -3.976 3.477 -20.979 1.00 89.69 186 ASP A N 1
ATOM 1395 C CA . ASP A 1 186 ? -3.667 4.814 -20.488 1.00 89.69 186 ASP A CA 1
ATOM 1396 C C . ASP A 1 186 ? -3.850 4.910 -18.962 1.00 89.69 186 ASP A C 1
ATOM 1398 O O . ASP A 1 186 ? -4.381 4.016 -18.301 1.00 89.69 186 ASP A O 1
ATOM 1402 N N . PHE A 1 187 ? -3.407 6.024 -18.383 1.00 87.69 187 PHE A N 1
ATOM 1403 C CA . PHE A 1 187 ? -3.423 6.218 -16.935 1.00 87.69 187 PHE A CA 1
ATOM 1404 C C . PHE A 1 187 ? -4.830 6.151 -16.323 1.00 87.69 187 PHE A C 1
ATOM 1406 O O . PHE A 1 187 ? -4.996 5.538 -15.270 1.00 87.69 187 PHE A O 1
ATOM 1413 N N . LEU A 1 188 ? -5.835 6.767 -16.954 1.00 93.19 188 LEU A N 1
ATOM 1414 C CA . LEU A 1 188 ? -7.193 6.809 -16.408 1.00 93.19 188 LEU A CA 1
ATOM 1415 C C . LEU A 1 188 ? -7.849 5.433 -16.491 1.00 93.19 188 LEU A C 1
ATOM 1417 O O . LEU A 1 188 ? -8.448 4.984 -15.514 1.00 93.19 188 LEU A O 1
ATOM 1421 N N . SER A 1 189 ? -7.667 4.735 -17.611 1.00 91.62 189 SER A N 1
ATOM 1422 C CA . SER A 1 189 ? -8.136 3.357 -17.771 1.00 91.62 189 SER A CA 1
ATOM 1423 C C . SER A 1 189 ? -7.467 2.411 -16.764 1.00 91.62 189 SER A C 1
ATOM 1425 O O . SER A 1 189 ? -8.141 1.602 -16.127 1.00 91.62 189 SER A O 1
ATOM 1427 N N . GLY A 1 190 ? -6.156 2.555 -16.542 1.00 91.62 190 GLY A N 1
ATOM 1428 C CA . GLY A 1 190 ? -5.412 1.776 -15.548 1.00 91.62 190 GLY A CA 1
ATOM 1429 C C . GLY A 1 190 ? -5.839 2.069 -14.107 1.00 91.62 190 GLY A C 1
ATOM 1430 O O . GLY A 1 190 ? -5.958 1.151 -13.291 1.00 91.62 190 GLY A O 1
ATOM 1431 N N . LEU A 1 191 ? -6.138 3.333 -13.796 1.00 93.50 191 LEU A N 1
ATOM 1432 C CA . LEU A 1 191 ? -6.708 3.727 -12.509 1.00 93.50 191 LEU A CA 1
ATOM 1433 C C . LEU A 1 191 ? -8.097 3.106 -12.309 1.00 93.50 191 LEU A C 1
ATOM 1435 O O . LEU A 1 191 ? -8.359 2.533 -11.252 1.00 93.50 191 LEU A O 1
ATOM 1439 N N . GLY A 1 192 ? -8.957 3.155 -13.329 1.00 95.56 192 GLY A N 1
ATOM 1440 C CA . GLY A 1 192 ? -10.277 2.522 -13.308 1.00 95.56 192 GLY A CA 1
ATOM 1441 C C . GLY A 1 192 ? -10.194 1.014 -13.070 1.00 95.56 192 GLY A C 1
ATOM 1442 O O . GLY A 1 192 ? -10.849 0.495 -12.167 1.00 95.56 192 GLY A O 1
ATOM 1443 N N . LEU A 1 193 ? -9.317 0.321 -13.804 1.00 93.38 193 LEU A N 1
ATOM 1444 C CA . LEU A 1 193 ? -9.049 -1.106 -13.610 1.00 93.38 193 LEU A CA 1
ATOM 1445 C C . LEU A 1 193 ? -8.597 -1.409 -12.173 1.00 93.38 193 LEU A C 1
ATOM 1447 O O . LEU A 1 193 ? -9.096 -2.346 -11.553 1.00 93.38 193 LEU A O 1
ATOM 1451 N N . SER A 1 194 ? -7.701 -0.591 -11.618 1.00 93.94 194 SER A N 1
ATOM 1452 C CA . SER A 1 194 ? -7.205 -0.756 -10.247 1.00 93.94 194 SER A CA 1
ATOM 1453 C C . SER A 1 194 ? -8.319 -0.611 -9.208 1.00 93.94 194 SER A C 1
ATOM 1455 O O . SER A 1 194 ? -8.395 -1.408 -8.273 1.00 93.94 194 SER A O 1
ATOM 1457 N N . VAL A 1 195 ? -9.219 0.363 -9.385 1.00 96.50 195 VAL A N 1
ATOM 1458 C CA . VAL A 1 195 ? -10.389 0.551 -8.511 1.00 96.50 195 VAL A CA 1
ATOM 1459 C C . VAL A 1 195 ? -11.324 -0.656 -8.580 1.00 96.50 195 VAL A C 1
ATOM 1461 O O . VAL A 1 195 ? -11.776 -1.130 -7.539 1.00 96.50 195 VAL A O 1
ATOM 1464 N N . VAL A 1 196 ? -11.582 -1.186 -9.779 1.00 96.69 196 VAL A N 1
ATOM 1465 C CA . VAL A 1 196 ? -12.431 -2.373 -9.971 1.00 96.69 196 VAL A CA 1
ATOM 1466 C C . VAL A 1 196 ? -11.821 -3.603 -9.297 1.00 96.69 196 VAL A C 1
ATOM 1468 O O . VAL A 1 196 ? -12.511 -4.288 -8.540 1.00 96.69 196 VAL A O 1
ATOM 1471 N N . ILE A 1 197 ? -10.527 -3.860 -9.515 1.00 96.12 197 ILE A N 1
ATOM 1472 C CA . ILE A 1 197 ? -9.811 -4.976 -8.882 1.00 96.12 197 ILE A CA 1
ATOM 1473 C C . ILE A 1 197 ? -9.864 -4.837 -7.359 1.00 96.12 197 ILE A C 1
ATOM 1475 O O . ILE A 1 197 ? -10.229 -5.788 -6.668 1.00 96.12 197 ILE A O 1
ATOM 1479 N N . PHE A 1 198 ? -9.565 -3.650 -6.828 1.00 95.81 198 PHE A N 1
ATOM 1480 C CA . PHE A 1 198 ? -9.591 -3.412 -5.389 1.00 95.81 198 PHE A CA 1
ATOM 1481 C C . PHE A 1 198 ? -10.996 -3.595 -4.796 1.00 95.81 198 PHE A C 1
ATOM 1483 O O . PHE A 1 198 ? -11.150 -4.249 -3.768 1.00 95.81 198 PHE A O 1
ATOM 1490 N N . ALA A 1 199 ? -12.043 -3.091 -5.454 1.00 96.06 199 ALA A N 1
ATOM 1491 C CA . ALA A 1 199 ? -13.423 -3.283 -5.008 1.00 96.06 199 ALA A CA 1
ATOM 1492 C C . ALA A 1 199 ? -13.813 -4.771 -4.974 1.00 96.06 199 ALA A C 1
ATOM 1494 O O . ALA A 1 199 ? -14.403 -5.237 -3.994 1.00 96.06 199 ALA A O 1
ATOM 1495 N N . ALA A 1 200 ? -13.428 -5.540 -5.998 1.00 96.38 200 ALA A N 1
ATOM 1496 C CA . ALA A 1 200 ? -13.623 -6.986 -6.020 1.00 96.38 200 ALA A CA 1
ATOM 1497 C C . ALA A 1 200 ? -12.864 -7.676 -4.872 1.00 96.38 200 ALA A C 1
ATOM 1499 O O . ALA A 1 200 ? -13.430 -8.524 -4.179 1.00 96.38 200 ALA A O 1
ATOM 1500 N N . GLN A 1 201 ? -11.621 -7.263 -4.604 1.00 96.56 201 GLN A N 1
ATOM 1501 C CA . GLN A 1 201 ? -10.832 -7.771 -3.481 1.00 96.56 201 GLN A CA 1
ATOM 1502 C C . GLN A 1 201 ? -11.449 -7.441 -2.125 1.00 96.56 201 GLN A C 1
ATOM 1504 O O . GLN A 1 201 ? -11.408 -8.287 -1.236 1.00 96.56 201 GLN A O 1
ATOM 1509 N N . VAL A 1 202 ? -12.060 -6.268 -1.947 1.00 96.06 202 VAL A N 1
ATOM 1510 C CA . VAL A 1 202 ? -12.772 -5.908 -0.710 1.00 96.06 202 VAL A CA 1
ATOM 1511 C C . VAL A 1 202 ? -13.922 -6.883 -0.442 1.00 96.06 202 VAL A C 1
ATOM 1513 O O . VAL A 1 202 ? -14.053 -7.402 0.671 1.00 96.06 202 VAL A O 1
ATOM 1516 N N . VAL A 1 203 ? -14.732 -7.176 -1.462 1.00 95.75 203 VAL A N 1
ATOM 1517 C CA . VAL A 1 203 ? -15.860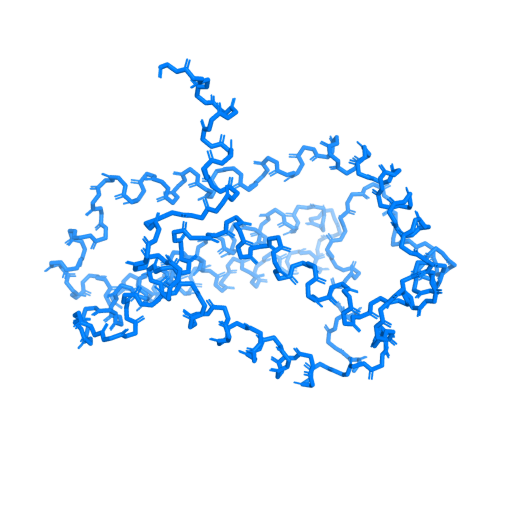 -8.116 -1.350 1.00 95.75 203 VAL A CA 1
ATOM 1518 C C . VAL A 1 203 ? -15.364 -9.540 -1.097 1.00 95.75 203 VAL A C 1
ATOM 1520 O O . VAL A 1 203 ? -15.820 -10.186 -0.149 1.00 95.75 203 VAL A O 1
ATOM 1523 N N . ALA A 1 204 ? -14.402 -10.009 -1.895 1.00 95.94 204 ALA A N 1
ATOM 1524 C CA . ALA A 1 204 ? -13.825 -11.344 -1.767 1.00 95.94 204 ALA A CA 1
ATOM 1525 C C . ALA A 1 204 ? -13.145 -11.540 -0.405 1.00 95.94 204 ALA A C 1
ATOM 1527 O O . ALA A 1 204 ? -13.338 -12.567 0.242 1.00 95.94 204 ALA A O 1
ATOM 1528 N N . SER A 1 205 ? -12.418 -10.527 0.073 1.00 97.00 205 SER A N 1
ATOM 1529 C CA . SER A 1 205 ? -11.729 -10.563 1.363 1.00 97.00 205 SER A CA 1
ATOM 1530 C C . SER A 1 205 ? -12.701 -10.697 2.520 1.00 97.00 205 SER A C 1
ATOM 1532 O O . SER A 1 205 ? -12.508 -11.522 3.413 1.00 97.00 205 SER A O 1
ATOM 1534 N N . HIS A 1 206 ? -13.767 -9.900 2.502 1.00 95.81 206 HIS A N 1
ATOM 1535 C CA . HIS A 1 206 ? -14.804 -9.979 3.517 1.00 95.81 206 HIS A CA 1
ATOM 1536 C C . HIS A 1 206 ? -15.474 -11.355 3.521 1.00 95.81 206 HIS A C 1
ATOM 1538 O O . HIS A 1 206 ? -15.548 -11.991 4.568 1.00 95.81 206 HIS A O 1
ATOM 1544 N N . TRP A 1 207 ? -15.900 -11.840 2.351 1.00 96.00 207 TRP A N 1
ATOM 1545 C CA . TRP A 1 207 ? -16.501 -13.167 2.199 1.00 96.00 207 TRP A CA 1
ATOM 1546 C C . TRP A 1 207 ? -15.577 -14.304 2.656 1.00 96.00 207 TRP A C 1
ATOM 1548 O O . TRP A 1 207 ? -16.040 -15.282 3.246 1.00 96.00 207 TRP A O 1
ATOM 1558 N N . TRP A 1 208 ? -14.274 -14.175 2.399 1.00 96.69 208 TRP A N 1
ATOM 1559 C CA . TRP A 1 208 ? -13.284 -15.168 2.789 1.00 96.69 208 TRP A CA 1
ATOM 1560 C C . TRP A 1 208 ? -13.068 -15.180 4.297 1.00 96.69 208 TRP A C 1
ATOM 1562 O O . TRP A 1 208 ? -13.120 -16.231 4.937 1.00 96.69 208 TRP A O 1
ATOM 1572 N N . VAL A 1 209 ? -12.837 -14.013 4.899 1.00 95.88 209 VAL A N 1
ATOM 1573 C CA . VAL A 1 209 ? -12.568 -13.957 6.334 1.00 95.88 209 VAL A CA 1
ATOM 1574 C C . VAL A 1 209 ? -13.773 -14.419 7.150 1.00 95.88 209 VAL A C 1
ATOM 1576 O O . VAL A 1 209 ? -13.578 -15.123 8.138 1.00 95.88 209 VAL A O 1
ATOM 1579 N N . THR A 1 210 ? -15.002 -14.099 6.740 1.00 93.88 210 THR A N 1
ATOM 1580 C CA . THR A 1 210 ? -16.193 -14.569 7.466 1.00 93.88 210 THR A CA 1
ATOM 1581 C C . THR A 1 210 ? -16.332 -16.093 7.473 1.00 93.88 210 THR A C 1
ATOM 1583 O O . THR A 1 210 ? -16.959 -16.625 8.382 1.00 93.88 210 THR A O 1
ATOM 1586 N N . ARG A 1 211 ? -15.724 -16.809 6.513 1.00 94.38 211 ARG A N 1
ATOM 1587 C CA . ARG A 1 211 ? -15.711 -18.282 6.462 1.00 94.38 211 ARG A CA 1
ATOM 1588 C C . ARG A 1 211 ? -14.488 -18.918 7.112 1.00 94.38 211 ARG A C 1
ATOM 1590 O O . ARG A 1 211 ? -14.620 -19.920 7.803 1.00 94.38 211 ARG A O 1
ATOM 1597 N N . TRP A 1 212 ? -13.298 -18.378 6.857 1.00 94.56 212 TRP A N 1
ATOM 1598 C CA . TRP A 1 212 ? -12.036 -19.055 7.181 1.00 94.56 212 TRP A CA 1
ATOM 1599 C C . TRP A 1 212 ? -11.141 -18.301 8.166 1.00 94.56 212 TRP A C 1
ATOM 1601 O O . TRP A 1 212 ? -10.071 -18.807 8.516 1.00 94.56 212 TRP A O 1
ATOM 1611 N N . GLY A 1 213 ? -11.523 -17.089 8.578 1.00 90.75 213 GLY A N 1
ATOM 1612 C CA . GLY A 1 213 ? -10.817 -16.252 9.556 1.00 90.75 213 GLY A CA 1
ATOM 1613 C C . GLY A 1 213 ? -9.498 -15.636 9.066 1.00 90.75 213 GLY A C 1
ATOM 1614 O O . GLY A 1 213 ? -9.192 -14.487 9.377 1.00 90.75 213 GLY A O 1
ATOM 1615 N N . SER A 1 214 ? -8.712 -16.373 8.281 1.00 90.69 214 SER A N 1
ATOM 1616 C CA . SER A 1 214 ? -7.395 -15.965 7.793 1.00 90.69 214 SER A CA 1
ATOM 1617 C C . SER A 1 214 ? -7.134 -16.463 6.374 1.00 90.69 214 SER A C 1
ATOM 1619 O O . SER A 1 214 ? -7.754 -17.424 5.903 1.00 90.69 214 SER A O 1
ATOM 1621 N N . GLY A 1 215 ? -6.217 -15.794 5.682 1.00 93.19 215 GLY A N 1
ATOM 1622 C CA . GLY A 1 215 ? -5.894 -16.111 4.304 1.00 93.19 215 GLY A CA 1
ATOM 1623 C C . GLY A 1 215 ? -5.015 -17.345 4.169 1.00 93.19 215 GLY A C 1
ATOM 1624 O O . GLY A 1 215 ? -4.333 -17.748 5.120 1.00 93.19 215 GLY A O 1
ATOM 1625 N N . PRO A 1 216 ? -5.066 -17.994 2.998 1.00 93.62 216 PRO A N 1
ATOM 1626 C CA . PRO A 1 216 ? -4.290 -19.194 2.730 1.00 93.62 216 PRO A CA 1
ATOM 1627 C C . PRO A 1 216 ? -2.790 -18.921 2.857 1.00 93.62 216 PRO A C 1
ATOM 1629 O O . PRO A 1 216 ? -2.090 -19.691 3.516 1.00 93.62 216 PRO A O 1
ATOM 1632 N N . VAL A 1 217 ? -2.321 -17.799 2.308 1.00 95.19 217 VAL A N 1
ATOM 1633 C CA . VAL A 1 217 ? -0.898 -17.453 2.299 1.00 95.19 217 VAL A CA 1
ATOM 1634 C C . VAL A 1 217 ? -0.444 -16.992 3.678 1.00 95.19 217 VAL A C 1
ATOM 1636 O O . VAL A 1 217 ? 0.616 -17.392 4.137 1.00 95.19 217 VAL A O 1
ATOM 1639 N N . GLU A 1 218 ? -1.270 -16.242 4.405 1.00 94.56 218 GLU A N 1
ATOM 1640 C CA . GLU A 1 218 ? -0.979 -15.843 5.783 1.00 94.56 218 GLU A CA 1
ATOM 1641 C C . GLU A 1 218 ? -0.845 -17.061 6.703 1.00 94.56 218 GLU A C 1
ATOM 1643 O O . GLU A 1 218 ? 0.028 -17.088 7.570 1.00 94.56 218 GLU A O 1
ATOM 1648 N N . ARG A 1 219 ? -1.691 -18.087 6.528 1.00 92.25 219 ARG A N 1
ATOM 1649 C CA . ARG A 1 219 ? -1.568 -19.349 7.275 1.00 92.25 219 ARG A CA 1
ATOM 1650 C C . ARG A 1 219 ? -0.284 -20.088 6.928 1.00 92.25 219 ARG A C 1
ATOM 1652 O O . ARG A 1 219 ? 0.388 -20.556 7.843 1.00 92.25 219 ARG A O 1
ATOM 1659 N N . LEU A 1 220 ? 0.041 -20.194 5.641 1.00 93.38 220 LEU A N 1
ATOM 1660 C CA . LEU A 1 220 ? 1.280 -20.825 5.192 1.00 93.38 220 LEU A CA 1
ATOM 1661 C C . LEU A 1 220 ? 2.498 -20.095 5.766 1.00 93.38 220 LEU A C 1
ATOM 1663 O O . LEU A 1 220 ? 3.357 -20.722 6.373 1.00 93.38 220 LEU A O 1
ATOM 1667 N N . TRP A 1 221 ? 2.515 -18.767 5.665 1.00 91.62 221 TRP A N 1
ATOM 1668 C CA . TRP A 1 221 ? 3.580 -17.930 6.199 1.00 91.62 221 TRP A CA 1
ATOM 1669 C C . TRP A 1 221 ? 3.761 -18.115 7.705 1.00 91.62 221 TRP A C 1
ATOM 1671 O O . TRP A 1 221 ? 4.879 -18.325 8.160 1.00 91.62 221 TRP A O 1
ATOM 1681 N N . ARG A 1 222 ? 2.672 -18.117 8.489 1.00 88.62 222 ARG A N 1
ATOM 1682 C CA . ARG A 1 222 ? 2.764 -18.369 9.937 1.00 88.62 222 ARG A CA 1
ATOM 1683 C C . ARG A 1 222 ? 3.356 -19.743 10.252 1.00 88.62 222 ARG A C 1
ATOM 1685 O O . ARG A 1 222 ? 4.152 -19.840 11.176 1.00 88.62 222 ARG A O 1
ATOM 1692 N N . ARG A 1 223 ? 2.998 -20.782 9.490 1.00 91.19 223 ARG A N 1
ATOM 1693 C CA . ARG A 1 223 ? 3.571 -22.127 9.670 1.00 91.19 223 ARG A CA 1
ATOM 1694 C C . ARG A 1 223 ? 5.070 -22.156 9.376 1.00 91.19 223 ARG A C 1
ATOM 1696 O O . ARG A 1 223 ? 5.807 -22.797 10.111 1.00 91.19 223 ARG A O 1
ATOM 1703 N N . LEU A 1 224 ? 5.513 -21.456 8.333 1.00 91.69 224 LEU A N 1
ATOM 1704 C CA . LEU A 1 224 ? 6.930 -21.380 7.969 1.00 91.69 224 LEU A CA 1
ATOM 1705 C C . LEU A 1 224 ? 7.742 -20.541 8.966 1.00 91.69 224 LEU A C 1
ATOM 1707 O O . LEU A 1 224 ? 8.841 -20.933 9.333 1.00 91.69 224 LEU A O 1
ATOM 1711 N N . ALA A 1 225 ? 7.200 -19.407 9.417 1.00 88.06 225 ALA A N 1
ATOM 1712 C CA . ALA A 1 225 ? 7.914 -18.461 10.272 1.00 88.06 225 ALA A CA 1
ATOM 1713 C C . ALA A 1 225 ? 8.033 -18.921 11.732 1.00 88.06 225 ALA A C 1
ATOM 1715 O O . ALA A 1 225 ? 9.052 -18.669 12.368 1.00 88.06 225 ALA A O 1
ATOM 1716 N N . TYR A 1 226 ? 6.994 -19.562 12.273 1.00 85.62 226 TYR A N 1
ATOM 1717 C CA . TYR A 1 226 ? 6.966 -19.976 13.679 1.00 85.62 226 TYR A CA 1
ATOM 1718 C C . TYR A 1 226 ? 7.295 -21.458 13.885 1.00 85.62 226 TYR A C 1
ATOM 1720 O O . TYR A 1 226 ? 7.461 -21.878 15.026 1.00 85.62 226 TYR A O 1
ATOM 1728 N N . GLY A 1 227 ? 7.404 -22.236 12.803 1.00 71.31 227 GLY A N 1
ATOM 1729 C CA . GLY A 1 227 ? 7.432 -23.692 12.880 1.00 71.31 227 GLY A CA 1
ATOM 1730 C C . GLY A 1 227 ? 6.089 -24.256 13.358 1.00 71.31 227 GLY A C 1
ATOM 1731 O O . GLY A 1 227 ? 5.257 -23.568 13.951 1.00 71.31 227 GLY A O 1
ATOM 1732 N N . THR A 1 228 ? 5.830 -25.525 13.063 1.00 62.31 228 THR A N 1
ATOM 1733 C CA . THR A 1 228 ? 4.759 -26.274 13.728 1.00 62.31 228 THR A CA 1
ATOM 1734 C C . THR A 1 228 ? 5.187 -26.550 15.167 1.00 62.31 228 THR A C 1
ATOM 1736 O O . THR A 1 228 ? 5.918 -27.510 15.396 1.00 62.31 228 THR A O 1
ATOM 1739 N N . SER A 1 229 ? 4.768 -25.700 16.106 1.00 49.50 229 SER A N 1
ATOM 1740 C CA . SER A 1 229 ? 4.645 -26.093 17.517 1.00 49.50 229 SER A CA 1
ATOM 1741 C C . SER A 1 229 ? 3.336 -26.834 17.740 1.00 49.50 229 SER A C 1
ATOM 1743 O O . SER A 1 229 ? 2.315 -26.395 17.155 1.00 49.50 229 SER A O 1
#